Protein AF-A0A2W4M516-F1 (afdb_monomer_lite)

Radius of gyration: 65.79 Å; chains: 1; bounding box: 109×58×190 Å

Foldseek 3Di:
DDPPLVVVLVVVVVVVVVPPDDDQDPVNSVVSSQQPPPPHHPVVVVVVVVVVVCQQPPPCRHPVVVVVVVVVVVVLVPPPCNVVVVVVVVVVVVVCQQPPPCRHPVVVVVVVVVVVCQLVDCVRHPVVVVVVVVVVVCQLPPPCDHPVVVVVVVVVVVVLVPPPCRVVVVVVVVVVVVVVVVVVVPPDD

Structure (mmCIF, N/CA/C/O backbone):
data_AF-A0A2W4M516-F1
#
_entry.id   AF-A0A2W4M516-F1
#
loop_
_atom_site.group_PDB
_atom_site.id
_atom_site.type_symbol
_atom_site.label_atom_id
_atom_site.label_alt_id
_atom_site.label_comp_id
_atom_site.label_asym_id
_atom_site.label_entity_id
_atom_site.label_seq_id
_atom_site.pdbx_PDB_ins_code
_atom_site.Cartn_x
_atom_site.Cartn_y
_atom_site.Cartn_z
_atom_site.occupancy
_atom_site.B_iso_or_equiv
_atom_site.auth_seq_id
_atom_site.auth_comp_id
_atom_site.auth_asym_id
_atom_site.auth_atom_id
_atom_site.pdbx_PDB_model_num
ATOM 1 N N . MET A 1 1 ? 54.565 45.065 -48.535 1.00 37.94 1 MET A N 1
ATOM 2 C CA . MET A 1 1 ? 53.973 43.849 -49.142 1.00 37.94 1 MET A CA 1
ATOM 3 C C . MET A 1 1 ? 55.102 42.891 -49.491 1.00 37.94 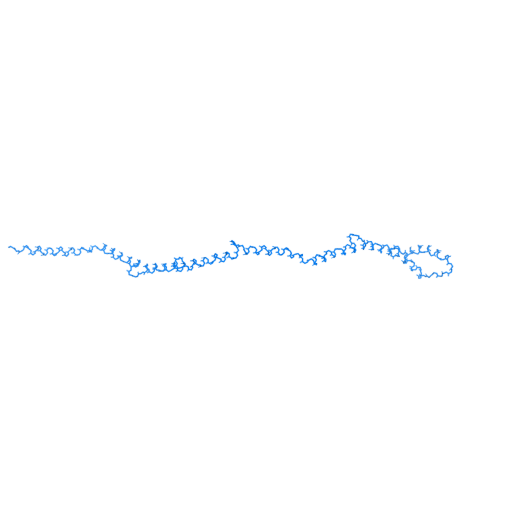1 MET A C 1
ATOM 5 O O . MET A 1 1 ? 56.038 43.282 -50.178 1.00 37.94 1 MET A O 1
ATOM 9 N N . GLN A 1 2 ? 55.103 41.705 -48.880 1.00 39.62 2 GLN A N 1
ATOM 10 C CA . GLN A 1 2 ? 56.247 40.791 -48.837 1.00 39.62 2 GLN A CA 1
ATOM 11 C C . GLN A 1 2 ? 56.558 40.182 -50.215 1.00 39.62 2 GLN A C 1
ATOM 13 O O . GLN A 1 2 ? 55.759 39.434 -50.767 1.00 39.62 2 GLN A O 1
ATOM 18 N N . LYS A 1 3 ? 57.771 40.439 -50.726 1.00 44.56 3 LYS A N 1
ATOM 19 C CA . LYS A 1 3 ? 58.334 39.889 -51.979 1.00 44.56 3 LYS A CA 1
ATOM 20 C C . LYS A 1 3 ? 58.573 38.363 -51.967 1.00 44.56 3 LYS A C 1
ATOM 22 O O . LYS A 1 3 ? 59.073 37.816 -52.942 1.00 44.56 3 LYS A O 1
ATOM 27 N N . TRP A 1 4 ? 58.236 37.664 -50.882 1.00 42.28 4 TRP A N 1
ATOM 28 C CA . TRP A 1 4 ? 58.626 36.265 -50.656 1.00 42.28 4 TRP A CA 1
ATOM 29 C C . TRP A 1 4 ? 57.729 35.220 -51.342 1.00 42.28 4 TRP A C 1
ATOM 31 O O . TRP A 1 4 ? 58.167 34.090 -51.532 1.00 42.28 4 TRP A O 1
ATOM 41 N N . GLY A 1 5 ? 56.512 35.579 -51.766 1.00 47.59 5 GLY A N 1
ATOM 42 C CA . GLY A 1 5 ? 55.612 34.655 -52.479 1.00 47.59 5 GLY A CA 1
ATOM 43 C C . GLY A 1 5 ? 55.884 34.536 -53.983 1.00 47.59 5 GLY A C 1
ATOM 44 O O . GLY A 1 5 ? 55.593 33.510 -54.586 1.00 47.59 5 GLY A O 1
ATOM 45 N N . ILE A 1 6 ? 56.492 35.561 -54.586 1.00 48.88 6 ILE A N 1
ATOM 46 C CA . ILE A 1 6 ? 56.652 35.650 -56.045 1.00 48.88 6 ILE A CA 1
ATOM 47 C C . ILE A 1 6 ? 57.730 34.677 -56.547 1.00 48.88 6 ILE A C 1
ATOM 49 O O . ILE A 1 6 ? 57.571 34.102 -57.614 1.00 48.88 6 ILE A O 1
ATOM 53 N N . SER A 1 7 ? 58.786 34.416 -55.767 1.00 53.97 7 SER A N 1
ATOM 54 C CA . SER A 1 7 ? 59.922 33.584 -56.209 1.00 53.97 7 SER A CA 1
ATOM 55 C C . SER A 1 7 ? 59.558 32.105 -56.423 1.00 53.97 7 SER A C 1
ATOM 57 O O . SER A 1 7 ? 60.024 31.478 -57.369 1.00 53.97 7 SER A O 1
ATOM 59 N N . SER A 1 8 ? 58.674 31.544 -55.584 1.00 54.81 8 SER A N 1
ATOM 60 C CA . SER A 1 8 ? 58.233 30.147 -55.733 1.00 54.81 8 SER A CA 1
ATOM 61 C C . SER A 1 8 ? 57.189 29.977 -56.837 1.00 54.81 8 SER A C 1
ATOM 63 O O . SER A 1 8 ? 57.157 28.919 -57.457 1.00 54.81 8 SER A O 1
ATOM 65 N N . CYS A 1 9 ? 56.358 30.995 -57.092 1.00 52.47 9 CYS A N 1
ATOM 66 C CA . CYS A 1 9 ? 55.446 30.993 -58.237 1.00 52.47 9 CYS A CA 1
ATOM 67 C C . CYS A 1 9 ? 56.211 31.193 -59.548 1.00 52.47 9 CYS A C 1
ATOM 69 O O . CYS A 1 9 ? 55.910 30.514 -60.519 1.00 52.47 9 CYS A O 1
ATOM 71 N N . LYS A 1 10 ? 57.246 32.045 -59.558 1.00 55.91 10 LYS A N 1
ATOM 72 C CA . LYS A 1 10 ? 58.053 32.336 -60.748 1.00 55.91 10 LYS A CA 1
ATOM 73 C C . LYS A 1 10 ? 58.673 31.077 -61.359 1.00 55.91 10 LYS A C 1
ATOM 75 O O . LYS A 1 10 ? 58.570 30.891 -62.554 1.00 55.91 10 LYS A O 1
ATOM 80 N N . LYS A 1 11 ? 59.160 30.141 -60.536 1.00 62.72 11 LYS A N 1
ATOM 81 C CA . LYS A 1 11 ? 59.733 28.873 -61.022 1.00 62.72 11 LYS A CA 1
ATOM 82 C C . LYS A 1 11 ? 58.729 27.961 -61.752 1.00 62.72 11 LYS A C 1
ATOM 84 O O . LYS A 1 11 ? 59.122 27.250 -62.663 1.00 62.72 11 LYS A O 1
ATOM 89 N N . HIS A 1 12 ? 57.455 27.985 -61.354 1.00 58.84 12 HIS A N 1
ATOM 90 C CA . HIS A 1 12 ? 56.381 27.247 -62.036 1.00 58.84 12 HIS A CA 1
ATOM 91 C C . HIS A 1 12 ? 55.789 28.024 -63.222 1.00 58.84 12 HIS A C 1
ATOM 93 O O . HIS A 1 12 ? 55.198 27.426 -64.112 1.00 58.84 12 HIS A O 1
ATOM 99 N N . VAL A 1 13 ? 55.951 29.349 -63.238 1.00 56.72 13 VAL A N 1
ATOM 100 C CA . VAL A 1 13 ? 55.582 30.231 -64.357 1.00 56.72 13 VAL A CA 1
ATOM 101 C C . VAL A 1 13 ? 56.613 30.134 -65.481 1.00 56.72 13 VAL A C 1
ATOM 103 O O . VAL A 1 13 ? 56.217 30.007 -66.630 1.00 56.72 13 VAL A O 1
ATOM 106 N N . ASP A 1 14 ? 57.908 30.069 -65.157 1.00 60.06 14 ASP A N 1
ATOM 107 C CA . ASP A 1 14 ? 58.998 29.874 -66.124 1.00 60.06 14 ASP A CA 1
ATOM 108 C C . ASP A 1 14 ? 58.864 28.519 -66.870 1.00 60.06 14 ASP A C 1
ATOM 110 O O . ASP A 1 14 ? 59.259 28.398 -68.027 1.00 60.06 14 ASP A O 1
ATOM 114 N N . GLU A 1 15 ? 58.262 27.498 -66.239 1.00 57.88 15 GLU A N 1
ATOM 115 C CA . GLU A 1 15 ? 57.903 26.223 -66.892 1.00 57.88 15 GLU A CA 1
ATOM 116 C C . GLU A 1 15 ? 56.705 26.366 -67.857 1.00 57.88 15 GLU A C 1
ATOM 118 O O . GLU A 1 15 ? 56.640 25.650 -68.855 1.00 57.88 15 GLU A O 1
ATOM 123 N N . LEU A 1 16 ? 55.783 27.305 -67.609 1.00 54.72 16 LEU A N 1
ATOM 124 C CA . LEU A 1 16 ? 54.575 27.541 -68.417 1.00 54.72 16 LEU A CA 1
ATOM 125 C C . LEU A 1 16 ? 54.797 28.536 -69.569 1.00 54.72 16 LEU A C 1
ATOM 127 O O . LEU A 1 16 ? 54.212 28.352 -70.630 1.00 54.72 16 LEU A O 1
ATOM 131 N N . GLU A 1 17 ? 55.671 29.535 -69.406 1.00 54.06 17 GLU A N 1
ATOM 132 C CA . GLU A 1 17 ? 56.068 30.478 -70.473 1.00 54.06 17 GLU A CA 1
ATOM 133 C C . GLU A 1 17 ? 56.854 29.795 -71.611 1.00 54.06 17 GLU A C 1
ATOM 135 O O . GLU A 1 17 ? 57.006 30.364 -72.689 1.00 54.06 17 GLU A O 1
ATOM 140 N N . SER A 1 18 ? 57.326 28.559 -71.399 1.00 53.97 18 SER A N 1
ATOM 141 C CA . SER A 1 18 ? 57.969 27.732 -72.431 1.00 53.97 18 SER A CA 1
ATOM 142 C C . SER A 1 18 ? 56.987 27.046 -73.398 1.00 53.97 18 SER A C 1
ATOM 144 O O . SER A 1 18 ? 57.418 26.389 -74.345 1.00 53.97 18 SER A O 1
ATOM 146 N N . VAL A 1 19 ? 55.677 27.200 -73.170 1.00 54.88 19 VAL A N 1
ATOM 147 C CA . VAL A 1 19 ? 54.596 26.637 -73.987 1.00 54.88 19 VAL A CA 1
ATOM 148 C C . VAL A 1 19 ? 53.937 27.780 -74.772 1.00 54.88 19 VAL A C 1
ATOM 150 O O . VAL A 1 19 ? 53.138 28.518 -74.209 1.00 54.88 19 VAL A O 1
ATOM 153 N N . ASP A 1 20 ? 54.338 27.945 -76.037 1.00 53.19 20 ASP A N 1
ATOM 154 C CA . ASP A 1 20 ? 53.797 28.827 -77.095 1.00 53.19 20 ASP A CA 1
ATOM 155 C C . ASP A 1 20 ? 52.843 29.982 -76.675 1.00 53.19 20 ASP A C 1
ATOM 157 O O . ASP A 1 20 ? 51.668 29.772 -76.376 1.00 53.19 20 ASP A O 1
ATOM 161 N N . ASP A 1 21 ? 53.341 31.226 -76.759 1.00 53.88 21 ASP A N 1
ATOM 162 C CA . ASP A 1 21 ? 52.606 32.506 -76.903 1.00 53.88 21 ASP A CA 1
ATOM 163 C C . ASP A 1 21 ? 51.406 32.805 -75.966 1.00 53.88 21 ASP A C 1
ATOM 165 O O . ASP A 1 21 ? 50.554 33.648 -76.272 1.00 53.88 21 ASP A O 1
ATOM 169 N N . ALA A 1 22 ? 51.333 32.205 -74.777 1.00 58.53 22 ALA A N 1
ATOM 170 C CA . ALA A 1 22 ? 50.314 32.555 -73.786 1.00 58.53 22 ALA A CA 1
ATOM 171 C C . ALA A 1 22 ? 50.716 33.796 -72.956 1.00 58.53 22 ALA A C 1
ATOM 173 O O . ALA A 1 22 ? 51.622 33.746 -72.125 1.00 58.53 22 ALA A O 1
ATOM 174 N N . GLN A 1 23 ? 50.010 34.923 -73.124 1.00 65.69 23 GLN A N 1
ATOM 175 C CA . GLN A 1 23 ? 50.154 36.087 -72.235 1.00 65.69 23 GLN A CA 1
ATOM 176 C C . GLN A 1 23 ? 49.565 35.775 -70.850 1.00 65.69 23 GLN A C 1
ATOM 178 O O . GLN A 1 23 ? 48.352 35.826 -70.659 1.00 65.69 23 GLN A O 1
ATOM 183 N N . ILE A 1 24 ? 50.424 35.475 -69.874 1.00 67.31 24 ILE A N 1
ATOM 184 C CA . ILE A 1 24 ? 50.022 35.270 -68.476 1.00 67.31 24 ILE A CA 1
ATOM 185 C C . ILE A 1 24 ? 49.700 36.628 -67.844 1.00 67.31 24 ILE A C 1
ATOM 187 O O . ILE A 1 24 ? 50.547 37.522 -67.778 1.00 67.31 24 ILE A O 1
ATOM 191 N N . THR A 1 25 ? 48.474 36.793 -67.347 1.00 80.75 25 THR A N 1
ATOM 192 C CA . THR A 1 25 ? 48.057 38.039 -66.699 1.00 80.75 25 THR A CA 1
ATOM 193 C C . THR A 1 25 ? 48.448 38.068 -65.220 1.00 80.75 25 THR A C 1
ATOM 195 O O . THR A 1 25 ? 48.668 37.050 -64.561 1.00 80.75 25 THR A O 1
ATOM 198 N N . THR A 1 26 ? 48.490 39.268 -64.638 1.00 76.69 26 THR A N 1
ATOM 199 C CA . THR A 1 26 ? 48.675 39.439 -63.188 1.00 76.69 26 THR A CA 1
ATOM 200 C C . THR A 1 26 ? 47.575 38.750 -62.378 1.00 76.69 26 THR A C 1
ATOM 202 O O . THR A 1 26 ? 47.841 38.274 -61.274 1.00 76.69 26 THR A O 1
ATOM 205 N N . PHE A 1 27 ? 46.364 38.651 -62.932 1.00 82.31 27 PHE A N 1
ATOM 206 C CA . PHE A 1 27 ? 45.260 37.904 -62.344 1.00 82.31 27 PHE A CA 1
ATOM 207 C C . PHE A 1 27 ? 45.579 36.402 -62.266 1.00 82.31 27 PHE A C 1
ATOM 209 O O . PHE A 1 27 ? 45.472 35.818 -61.185 1.00 82.31 27 PHE A O 1
ATOM 216 N N . ASP A 1 28 ? 46.093 35.803 -63.343 1.00 82.44 28 ASP A N 1
ATOM 217 C CA . ASP A 1 28 ? 46.475 34.382 -63.377 1.00 82.44 28 ASP A CA 1
ATOM 218 C C . ASP A 1 28 ? 47.544 34.053 -62.323 1.00 82.44 28 ASP A C 1
ATOM 220 O O . ASP A 1 28 ? 47.440 33.066 -61.589 1.00 82.44 28 ASP A O 1
ATOM 224 N N . LEU A 1 29 ? 48.526 34.946 -62.151 1.00 80.31 29 LEU A N 1
ATOM 225 C CA . LEU A 1 29 ? 49.554 34.818 -61.113 1.00 80.31 29 LEU A CA 1
ATOM 226 C C . LEU A 1 29 ? 48.975 34.879 -59.694 1.00 80.31 29 LEU A C 1
ATOM 228 O O . LEU A 1 29 ? 49.435 34.153 -58.808 1.00 80.31 29 LEU A O 1
ATOM 232 N N . THR A 1 30 ? 47.970 35.729 -59.454 1.00 83.62 30 THR A N 1
ATOM 233 C CA . THR A 1 30 ? 47.313 35.802 -58.139 1.00 83.62 30 THR A CA 1
ATOM 234 C C . THR A 1 30 ? 46.496 34.552 -57.829 1.00 83.62 30 THR A C 1
ATOM 236 O O . THR A 1 30 ? 46.567 34.051 -56.705 1.00 83.62 30 THR A O 1
ATOM 239 N N . VAL A 1 31 ? 45.791 33.995 -58.817 1.00 86.38 31 VAL A N 1
ATOM 240 C CA . VAL A 1 31 ? 45.042 32.740 -58.667 1.00 86.38 31 VAL A CA 1
ATOM 241 C C . VAL A 1 31 ? 45.995 31.582 -58.367 1.00 86.38 31 VAL A C 1
ATOM 243 O O . VAL A 1 31 ? 45.778 30.845 -57.403 1.00 86.38 31 VAL A O 1
ATOM 246 N N . LEU A 1 32 ? 47.106 31.468 -59.104 1.00 86.25 32 LEU A N 1
ATOM 247 C CA . LEU A 1 32 ? 48.143 30.463 -58.841 1.00 86.25 32 LEU A CA 1
ATOM 248 C C . LEU A 1 32 ? 48.742 30.601 -57.435 1.00 86.25 32 LEU A C 1
ATOM 250 O O . LEU A 1 32 ? 48.906 29.604 -56.732 1.00 86.25 32 LEU A O 1
ATOM 254 N N . ALA A 1 33 ? 49.020 31.828 -56.986 1.00 84.94 33 ALA A N 1
ATOM 255 C CA . ALA A 1 33 ? 49.561 32.079 -55.651 1.00 84.94 33 ALA A CA 1
ATOM 256 C C . ALA A 1 33 ? 48.594 31.678 -54.522 1.00 84.94 33 ALA A C 1
ATOM 258 O O . ALA A 1 33 ? 49.045 31.222 -53.468 1.00 84.94 33 ALA A O 1
ATOM 259 N N . LEU A 1 34 ? 47.280 31.825 -54.728 1.00 88.81 34 LEU A N 1
ATOM 260 C CA . LEU A 1 34 ? 46.259 31.360 -53.784 1.00 88.81 34 LEU A CA 1
ATOM 261 C C . LEU A 1 34 ? 46.149 29.830 -53.792 1.00 88.81 34 LEU A C 1
ATOM 263 O O . LEU A 1 34 ? 46.187 29.213 -52.728 1.00 88.81 34 LEU A O 1
ATOM 267 N N . LEU A 1 35 ? 46.090 29.207 -54.975 1.00 90.44 35 LEU A N 1
ATOM 268 C CA . LEU A 1 35 ? 45.963 27.751 -55.123 1.00 90.44 35 LEU A CA 1
ATOM 269 C C . LEU A 1 35 ? 47.182 26.984 -54.596 1.00 90.44 35 LEU A C 1
ATOM 271 O O . LEU A 1 35 ? 47.027 25.895 -54.040 1.00 90.44 35 LEU A O 1
ATOM 275 N N . LEU A 1 36 ? 48.383 27.548 -54.735 1.00 88.50 36 LEU A N 1
ATOM 276 C CA . LEU A 1 36 ? 49.641 26.945 -54.282 1.00 88.50 36 LEU A CA 1
ATOM 277 C C . LEU A 1 36 ? 50.065 27.407 -52.883 1.00 88.50 36 LEU A C 1
ATOM 279 O O . LEU A 1 36 ? 51.137 27.024 -52.401 1.00 88.50 36 LEU A O 1
ATOM 283 N N . ASN A 1 37 ? 49.253 28.227 -52.209 1.00 89.06 37 ASN A N 1
ATOM 284 C CA . ASN A 1 37 ? 49.601 28.722 -50.889 1.00 89.06 37 ASN A CA 1
ATOM 285 C C . ASN A 1 37 ? 49.776 27.558 -49.901 1.00 89.06 37 ASN A C 1
ATOM 287 O O . ASN A 1 37 ? 48.896 26.719 -49.735 1.00 89.06 37 ASN A O 1
ATOM 291 N N . LYS A 1 38 ? 5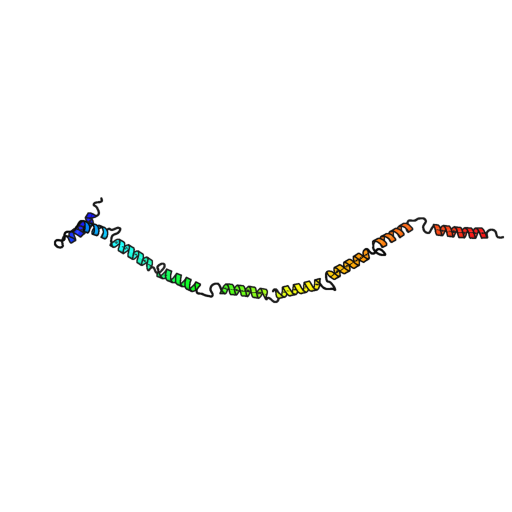0.903 27.516 -49.189 1.00 88.81 38 LYS A N 1
ATOM 292 C CA . LYS A 1 38 ? 51.213 26.410 -48.269 1.00 88.81 38 LYS A CA 1
ATOM 293 C C . LYS A 1 38 ? 50.313 26.345 -47.030 1.00 88.81 38 LYS A C 1
ATOM 295 O O . LYS A 1 38 ? 50.349 25.332 -46.348 1.00 88.81 38 LYS A O 1
ATOM 300 N N . LYS A 1 39 ? 49.572 27.411 -46.708 1.00 89.62 39 LYS A N 1
ATOM 301 C CA . LYS A 1 39 ? 48.694 27.465 -45.528 1.00 89.62 39 LYS A CA 1
ATOM 302 C C . LYS A 1 39 ? 47.225 27.183 -45.835 1.00 89.62 39 LYS A C 1
ATOM 304 O O . LYS A 1 39 ? 46.521 26.736 -44.948 1.00 89.62 39 LYS A O 1
ATOM 309 N N . PHE A 1 40 ? 46.762 27.504 -47.041 1.00 87.81 40 PHE A N 1
ATOM 310 C CA . PHE A 1 40 ? 45.335 27.448 -47.400 1.00 87.81 40 PHE A CA 1
ATOM 311 C C . PHE A 1 40 ? 45.087 27.115 -48.879 1.00 87.81 40 PHE A C 1
ATOM 313 O O . PHE A 1 40 ? 43.969 27.227 -49.369 1.00 87.81 40 PHE A O 1
ATOM 320 N N . GLY A 1 41 ? 46.128 26.746 -49.624 1.00 91.19 41 GLY A N 1
ATOM 321 C CA . GLY A 1 41 ? 46.003 26.324 -51.013 1.00 91.19 41 GLY A CA 1
ATOM 322 C C . GLY A 1 41 ? 45.372 24.939 -51.133 1.00 91.19 41 GLY A C 1
ATOM 323 O O . GLY A 1 41 ? 45.134 24.240 -50.145 1.00 91.19 41 GLY A O 1
ATOM 324 N N . LEU A 1 42 ? 45.158 24.499 -52.371 1.00 92.94 42 LEU A N 1
ATOM 325 C CA . LEU A 1 42 ? 44.397 23.289 -52.693 1.00 92.94 42 LEU A CA 1
ATOM 326 C C . LEU A 1 42 ? 44.935 22.032 -51.989 1.00 92.94 42 LEU A C 1
ATOM 328 O O . LEU A 1 42 ? 44.168 21.155 -51.594 1.00 92.94 42 LEU A O 1
ATOM 332 N N . LYS A 1 43 ? 46.258 21.948 -51.805 1.00 92.44 43 LYS A N 1
ATOM 333 C CA . LYS A 1 43 ? 46.900 20.831 -51.103 1.00 92.44 43 LYS A CA 1
ATOM 334 C C . LYS A 1 43 ? 46.507 20.764 -49.624 1.00 92.44 43 LYS A C 1
ATOM 336 O O . LYS A 1 43 ? 46.265 19.661 -49.141 1.00 92.44 43 LYS A O 1
ATOM 341 N N . GLU A 1 44 ? 46.460 21.901 -48.927 1.00 94.19 44 GLU A N 1
ATOM 342 C CA . GLU A 1 44 ? 46.110 21.922 -47.500 1.00 94.19 44 GLU A CA 1
ATOM 343 C C . GLU A 1 44 ? 44.611 21.679 -47.318 1.00 94.19 44 GLU A C 1
ATOM 345 O O . GLU A 1 44 ? 44.238 20.814 -46.534 1.00 94.19 44 GLU A O 1
ATOM 350 N N . ILE A 1 45 ? 43.766 22.292 -48.158 1.00 93.62 45 ILE A N 1
ATOM 351 C CA . ILE A 1 45 ? 42.317 22.019 -48.181 1.00 93.62 45 ILE A CA 1
ATOM 352 C C . ILE A 1 45 ? 42.054 20.518 -48.368 1.00 93.62 45 ILE A C 1
ATOM 354 O O . ILE A 1 45 ? 41.287 19.913 -47.625 1.00 93.62 45 ILE A O 1
ATOM 358 N N . LYS A 1 46 ? 42.739 19.868 -49.319 1.00 96.12 46 LYS A N 1
ATOM 359 C CA . LYS A 1 46 ? 42.588 18.422 -49.554 1.00 96.12 46 LYS A CA 1
ATOM 360 C C . LYS A 1 46 ? 43.028 17.575 -48.356 1.00 96.12 46 LYS A C 1
ATOM 362 O O . LYS A 1 46 ? 42.523 16.469 -48.173 1.00 96.12 46 LYS A O 1
ATOM 367 N N . LYS A 1 47 ? 43.993 18.049 -47.569 1.00 95.81 47 LYS A N 1
ATOM 368 C CA . LYS A 1 47 ? 44.445 17.368 -46.355 1.00 95.81 47 LYS A CA 1
ATOM 369 C C . LYS A 1 47 ? 43.416 17.510 -45.233 1.00 95.81 47 LYS A C 1
ATOM 371 O O . LYS A 1 47 ? 43.057 16.495 -44.649 1.00 95.81 47 LYS A O 1
ATOM 376 N N . GLU A 1 48 ? 42.900 18.715 -44.996 1.00 95.19 48 GLU A N 1
ATOM 377 C CA . GLU A 1 48 ? 41.841 18.955 -44.006 1.00 95.19 48 GLU A CA 1
ATOM 378 C C . GLU A 1 48 ? 40.582 18.138 -44.315 1.00 95.19 48 GLU A C 1
ATOM 380 O O . GLU A 1 48 ? 40.045 17.481 -43.426 1.00 95.19 48 GLU A O 1
ATOM 385 N N . VAL A 1 49 ? 40.167 18.088 -45.588 1.00 95.69 49 VAL A N 1
ATOM 386 C CA . VAL A 1 49 ? 39.032 17.260 -46.032 1.00 95.69 49 VAL A CA 1
ATOM 387 C C . VAL A 1 49 ? 39.241 15.790 -45.664 1.00 95.69 49 VAL A C 1
ATOM 389 O O . VAL A 1 49 ? 38.364 15.191 -45.051 1.00 95.69 49 VAL A O 1
ATOM 392 N N . ARG A 1 50 ? 40.424 15.222 -45.930 1.00 96.25 50 ARG A N 1
ATOM 393 C CA . ARG A 1 50 ? 40.730 13.827 -45.561 1.00 96.25 50 ARG A CA 1
ATOM 394 C C . ARG A 1 50 ? 40.737 13.592 -44.055 1.00 96.25 50 ARG A C 1
ATOM 396 O O . ARG A 1 50 ? 40.380 12.511 -43.598 1.00 96.25 50 ARG A O 1
ATOM 403 N N . GLU A 1 51 ? 41.191 14.566 -43.270 1.00 95.31 51 GLU A N 1
ATOM 404 C CA . GLU A 1 51 ? 41.164 14.453 -41.810 1.00 95.31 51 GLU A CA 1
ATOM 405 C C . GLU A 1 51 ? 39.733 14.475 -41.266 1.00 95.31 51 GLU A C 1
ATOM 407 O O . GLU A 1 51 ? 39.436 13.740 -40.322 1.00 95.31 51 GLU A O 1
ATOM 412 N N . ILE A 1 52 ? 38.849 15.278 -41.867 1.00 93.00 52 ILE A N 1
ATOM 413 C CA . ILE A 1 52 ? 37.417 15.295 -41.551 1.00 93.00 52 ILE A CA 1
ATOM 414 C C . ILE A 1 52 ? 36.780 13.957 -41.929 1.00 93.00 52 ILE A C 1
ATOM 416 O O . ILE A 1 52 ? 36.150 13.344 -41.073 1.00 93.00 52 ILE A O 1
ATOM 420 N N . GLU A 1 53 ? 36.997 13.472 -43.156 1.00 94.38 53 GLU A N 1
ATOM 421 C CA . GLU A 1 53 ? 36.514 12.161 -43.618 1.00 94.38 53 GLU A CA 1
ATOM 422 C C . GLU A 1 53 ? 36.949 11.051 -42.654 1.00 94.38 53 GLU A C 1
ATOM 424 O O . GLU A 1 53 ? 36.115 10.306 -42.153 1.00 94.38 53 GLU A O 1
ATOM 429 N N . ARG A 1 54 ? 38.231 11.024 -42.262 1.00 92.88 54 ARG A N 1
ATOM 430 C CA . ARG A 1 54 ? 38.747 10.034 -41.306 1.00 92.88 54 ARG A CA 1
ATOM 431 C C . ARG A 1 54 ? 38.055 10.094 -39.942 1.00 92.88 54 ARG A C 1
ATOM 433 O O . ARG A 1 54 ? 37.875 9.055 -39.322 1.00 92.88 54 ARG A O 1
ATOM 440 N N . LYS A 1 55 ? 37.717 11.286 -39.438 1.00 92.19 55 LYS A N 1
ATOM 441 C CA . LYS A 1 55 ? 36.987 11.426 -38.163 1.00 92.19 55 LYS A CA 1
ATOM 442 C C . LYS A 1 55 ? 35.532 10.978 -38.293 1.00 92.19 55 LYS A C 1
ATOM 444 O O . LYS A 1 55 ? 34.994 10.420 -37.346 1.00 92.19 55 LYS A O 1
ATOM 449 N N . LEU A 1 56 ? 34.901 11.237 -39.438 1.00 89.50 56 LEU A N 1
ATOM 450 C CA . LEU A 1 56 ? 33.528 10.808 -39.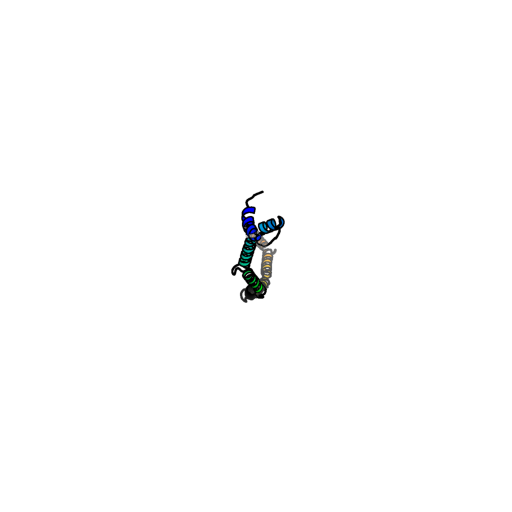709 1.00 89.50 56 LEU A CA 1
ATOM 451 C C . LEU A 1 56 ? 33.427 9.288 -39.887 1.00 89.50 56 LEU A C 1
ATOM 453 O O . LEU A 1 56 ? 32.437 8.702 -39.446 1.00 89.50 56 LEU A O 1
ATOM 457 N N . ASP A 1 57 ? 34.460 8.673 -40.461 1.00 91.38 57 ASP A N 1
ATOM 458 C CA . ASP A 1 57 ? 34.568 7.230 -40.698 1.00 91.38 57 ASP A CA 1
ATOM 459 C C . ASP A 1 57 ? 35.219 6.462 -39.537 1.00 91.38 57 ASP A C 1
ATOM 461 O O . ASP A 1 57 ? 35.408 5.249 -39.631 1.00 91.38 57 ASP A O 1
ATOM 465 N N . ASP A 1 58 ? 35.578 7.139 -38.442 1.00 91.94 58 ASP A N 1
ATOM 466 C CA . ASP A 1 58 ? 36.201 6.493 -37.290 1.00 91.94 58 ASP A CA 1
ATOM 467 C C . ASP A 1 58 ? 35.262 5.430 -36.690 1.00 91.94 58 ASP A C 1
ATOM 469 O O . ASP A 1 58 ? 34.097 5.696 -36.387 1.00 91.94 58 ASP A O 1
ATOM 473 N N . ASP A 1 59 ? 35.758 4.206 -36.517 1.00 88.38 59 ASP A N 1
ATOM 474 C CA . ASP A 1 59 ? 34.940 3.084 -36.047 1.00 88.38 59 ASP A CA 1
ATOM 475 C C . ASP A 1 59 ? 34.551 3.184 -34.559 1.00 88.38 59 ASP A C 1
ATOM 477 O O . ASP A 1 59 ? 33.667 2.443 -34.130 1.00 88.38 59 ASP A O 1
ATOM 481 N N . TYR A 1 60 ? 35.178 4.074 -33.780 1.00 82.75 60 TYR A N 1
ATOM 482 C CA . TYR A 1 60 ? 34.920 4.244 -32.346 1.00 82.75 60 TYR A CA 1
ATOM 483 C C . TYR A 1 60 ? 34.089 5.485 -32.016 1.00 82.75 60 TYR A C 1
ATOM 485 O O . TYR A 1 60 ? 33.381 5.483 -31.015 1.00 82.75 60 TYR A O 1
ATOM 493 N N . PHE A 1 61 ? 34.192 6.557 -32.804 1.00 79.81 61 PHE A N 1
ATOM 494 C CA . PHE A 1 61 ? 33.462 7.809 -32.538 1.00 79.81 61 PHE A CA 1
ATOM 495 C C . PHE A 1 61 ? 32.918 8.506 -33.794 1.00 79.81 61 PHE A C 1
ATOM 497 O O . PHE A 1 61 ? 32.408 9.626 -33.714 1.00 79.81 61 PHE A O 1
ATOM 504 N N . GLY A 1 62 ? 33.018 7.868 -34.959 1.00 87.50 62 GLY A N 1
ATOM 505 C CA . GLY A 1 62 ? 32.454 8.362 -36.208 1.00 87.50 62 GLY A CA 1
ATOM 506 C C . GLY A 1 62 ? 30.938 8.175 -36.295 1.00 87.50 62 GLY A C 1
ATOM 507 O O . GLY A 1 62 ? 30.269 7.665 -35.392 1.00 87.50 62 GLY A O 1
ATOM 508 N N . LEU A 1 63 ? 30.369 8.564 -37.437 1.00 90.12 63 LEU A N 1
ATOM 509 C CA . LEU A 1 63 ? 28.918 8.575 -37.659 1.00 90.12 63 LEU A CA 1
ATOM 510 C C . LEU A 1 63 ? 28.274 7.197 -37.485 1.00 90.12 63 LEU A C 1
ATOM 512 O O . LEU A 1 63 ? 27.130 7.091 -37.043 1.00 90.12 63 LEU A O 1
ATOM 516 N N . LYS A 1 64 ? 29.002 6.137 -37.838 1.00 89.12 64 LYS A N 1
ATOM 517 C CA . LYS A 1 64 ? 28.543 4.753 -37.715 1.00 89.12 64 LYS A CA 1
ATOM 518 C C . LYS A 1 64 ? 28.300 4.361 -36.259 1.00 89.12 64 LYS A C 1
ATOM 520 O O . LYS A 1 64 ? 27.298 3.700 -35.997 1.00 89.12 64 LYS A O 1
ATOM 525 N N . GLU A 1 65 ? 29.172 4.767 -35.338 1.00 90.94 65 GLU A N 1
ATOM 526 C CA . GLU A 1 65 ? 29.034 4.421 -33.921 1.00 90.94 65 GLU A CA 1
ATOM 527 C C . GLU A 1 65 ? 27.906 5.217 -33.264 1.00 90.94 65 GLU A C 1
ATOM 529 O O . GLU A 1 65 ? 27.019 4.620 -32.658 1.00 90.94 65 GLU A O 1
ATOM 534 N N . ILE A 1 66 ? 27.825 6.526 -33.537 1.00 85.19 66 ILE A N 1
ATOM 535 C CA . ILE A 1 66 ? 26.698 7.372 -33.102 1.00 85.19 66 ILE A CA 1
ATOM 536 C C . ILE A 1 66 ? 25.358 6.758 -33.539 1.00 85.19 66 ILE A C 1
ATOM 538 O O . ILE A 1 66 ? 24.398 6.700 -32.772 1.00 85.19 66 ILE A O 1
ATOM 542 N N . LYS A 1 67 ? 25.284 6.242 -34.772 1.00 91.06 67 LYS A N 1
ATOM 543 C CA . LYS A 1 67 ? 24.067 5.616 -35.301 1.00 91.06 67 LYS A CA 1
ATOM 544 C C . LYS A 1 67 ? 23.714 4.301 -34.595 1.00 91.06 67 LYS A C 1
ATOM 546 O O . LYS A 1 67 ? 22.530 3.997 -34.458 1.00 91.06 67 LYS A O 1
ATOM 551 N N . LYS A 1 68 ? 24.705 3.522 -34.141 1.00 90.94 68 LYS A N 1
ATOM 552 C CA . LYS A 1 68 ? 24.464 2.323 -33.319 1.00 90.94 68 LYS A CA 1
ATOM 553 C C . LYS A 1 68 ? 23.948 2.691 -31.932 1.00 90.94 68 LYS A C 1
ATOM 555 O O . LYS A 1 68 ? 23.009 2.054 -31.467 1.00 90.94 68 LYS A O 1
ATOM 560 N N . GLU A 1 69 ? 24.533 3.705 -31.295 1.00 90.69 69 GLU A N 1
ATOM 561 C CA . GLU A 1 69 ? 24.095 4.162 -29.973 1.00 90.69 69 GLU A CA 1
ATOM 562 C C . GLU A 1 69 ? 22.654 4.676 -30.001 1.00 90.69 69 GLU A C 1
ATOM 564 O O . GLU A 1 69 ? 21.851 4.276 -29.159 1.00 90.69 69 GLU A O 1
ATOM 569 N N . ILE A 1 70 ? 22.299 5.483 -31.010 1.00 89.19 70 ILE A N 1
ATOM 570 C CA . ILE A 1 70 ? 20.919 5.946 -31.218 1.00 89.19 70 ILE A CA 1
ATOM 571 C C . ILE A 1 70 ? 19.970 4.753 -31.334 1.00 89.19 70 ILE A C 1
ATOM 573 O O . ILE A 1 70 ? 18.984 4.698 -30.607 1.00 89.19 70 ILE A O 1
ATOM 577 N N . LYS A 1 71 ? 20.305 3.760 -32.165 1.00 92.44 71 LYS A N 1
ATOM 578 C CA . LYS A 1 71 ? 19.470 2.565 -32.322 1.00 92.44 71 LYS A CA 1
ATOM 579 C C . LYS A 1 71 ? 19.308 1.790 -31.009 1.00 92.44 71 LYS A C 1
ATOM 581 O O . LYS A 1 71 ? 18.217 1.343 -30.693 1.00 92.44 71 LYS A O 1
ATOM 586 N N . ALA A 1 72 ? 20.371 1.660 -30.216 1.00 88.56 72 ALA A N 1
ATOM 587 C CA . ALA A 1 72 ? 20.299 0.990 -28.918 1.00 88.56 72 ALA A CA 1
ATOM 588 C C . ALA A 1 72 ? 19.426 1.752 -27.901 1.00 88.56 72 ALA A C 1
ATOM 590 O O . ALA A 1 72 ? 18.819 1.134 -27.026 1.00 88.56 72 ALA A O 1
ATOM 591 N N . ILE A 1 73 ? 19.378 3.084 -27.989 1.00 80.31 73 ILE A N 1
ATOM 592 C CA . ILE A 1 73 ? 18.469 3.915 -27.191 1.00 80.31 73 ILE A CA 1
ATOM 593 C C . ILE A 1 73 ? 17.026 3.742 -27.679 1.00 80.31 73 ILE A C 1
ATOM 595 O O . ILE A 1 73 ? 16.148 3.528 -26.849 1.00 80.31 73 ILE A O 1
ATOM 599 N N . GLU A 1 74 ? 16.787 3.790 -28.992 1.00 85.75 74 GLU A N 1
ATOM 600 C CA . GLU A 1 74 ? 15.470 3.547 -29.598 1.00 85.75 74 GLU A CA 1
ATOM 601 C C . GLU A 1 74 ? 14.926 2.168 -29.200 1.00 85.75 74 GLU A C 1
ATOM 603 O O . GLU A 1 74 ? 13.832 2.088 -28.651 1.00 85.75 74 GLU A O 1
ATOM 608 N N . ASP A 1 75 ? 15.729 1.107 -29.334 1.00 85.62 75 ASP A N 1
ATOM 609 C CA . ASP A 1 75 ? 15.350 -0.260 -28.953 1.00 85.62 75 ASP A CA 1
ATOM 610 C C . ASP A 1 75 ? 14.966 -0.359 -27.461 1.00 85.62 75 ASP A C 1
ATOM 612 O O . ASP A 1 75 ? 14.044 -1.088 -27.096 1.00 85.62 75 ASP A O 1
ATOM 616 N N . LYS A 1 76 ? 15.648 0.387 -26.576 1.00 83.19 76 LYS A N 1
ATOM 617 C CA . LYS A 1 76 ? 15.309 0.445 -25.141 1.00 83.19 76 LYS A CA 1
ATOM 618 C C . LYS A 1 76 ? 14.026 1.223 -24.861 1.00 83.19 76 LYS A C 1
ATOM 620 O O . LYS A 1 76 ? 13.326 0.887 -23.912 1.00 83.19 76 LYS A O 1
ATOM 625 N N . LEU A 1 77 ? 13.751 2.276 -25.627 1.00 76.88 77 LEU A N 1
ATOM 626 C CA . LEU A 1 77 ? 12.531 3.075 -25.486 1.00 76.88 77 LEU A CA 1
ATOM 627 C C . LEU A 1 77 ? 11.306 2.346 -26.052 1.00 76.88 77 LEU A C 1
ATOM 629 O O . LEU A 1 77 ? 10.212 2.494 -25.510 1.00 76.88 77 LEU A O 1
ATOM 633 N N . ASP A 1 78 ? 11.496 1.534 -27.090 1.00 79.62 78 ASP A N 1
ATOM 634 C CA . ASP A 1 78 ? 10.454 0.691 -27.679 1.00 79.62 78 ASP A CA 1
ATOM 635 C C . ASP A 1 78 ? 10.191 -0.598 -26.875 1.00 79.62 78 ASP A C 1
ATOM 637 O O . ASP A 1 78 ? 9.158 -1.256 -27.067 1.00 79.62 78 ASP A O 1
ATOM 641 N N . ASP A 1 79 ? 11.081 -0.961 -25.942 1.00 81.50 79 ASP A N 1
ATOM 642 C CA . ASP A 1 79 ? 10.855 -2.059 -25.004 1.00 81.50 79 ASP A CA 1
ATOM 643 C C . ASP A 1 79 ? 9.712 -1.711 -24.036 1.00 81.50 79 ASP A C 1
ATOM 645 O O . ASP A 1 79 ? 9.877 -1.037 -23.017 1.00 81.50 79 ASP A O 1
ATOM 649 N N . LYS A 1 80 ? 8.528 -2.248 -24.342 1.00 73.81 80 LYS A N 1
ATOM 650 C CA . LYS A 1 80 ? 7.293 -2.104 -23.550 1.00 73.81 80 LYS A CA 1
ATOM 651 C C . LYS A 1 80 ? 7.417 -2.588 -22.104 1.00 73.81 80 LYS A C 1
ATOM 653 O O . LYS A 1 80 ? 6.544 -2.288 -21.288 1.00 73.81 80 LYS A O 1
ATOM 658 N N . ASP A 1 81 ? 8.446 -3.372 -21.799 1.00 76.56 81 ASP A N 1
ATOM 659 C CA . ASP A 1 81 ? 8.692 -3.911 -20.473 1.00 76.56 81 ASP A CA 1
ATOM 660 C C . ASP A 1 81 ? 9.733 -3.119 -19.671 1.00 76.56 81 ASP A C 1
ATOM 662 O O . ASP A 1 81 ? 9.854 -3.368 -18.464 1.00 76.56 81 ASP A O 1
ATOM 666 N N . PHE A 1 82 ? 10.465 -2.184 -20.290 1.00 75.75 82 PHE A N 1
ATOM 667 C CA . PHE A 1 82 ? 11.484 -1.391 -19.603 1.00 75.75 82 PHE A CA 1
ATOM 668 C C . PHE A 1 82 ? 10.855 -0.590 -18.450 1.00 75.75 82 PHE A C 1
ATOM 670 O O . PHE A 1 82 ? 9.909 0.174 -18.635 1.00 75.75 82 PHE A O 1
ATOM 677 N N . GLY A 1 83 ? 11.324 -0.824 -17.219 1.00 69.44 83 GLY A N 1
ATOM 678 C CA . GLY A 1 83 ? 10.791 -0.231 -15.982 1.00 69.44 83 GLY A CA 1
ATOM 679 C C . GLY A 1 83 ? 9.428 -0.775 -15.520 1.00 69.44 83 GLY A C 1
ATOM 680 O O . GLY A 1 83 ? 9.135 -0.781 -14.323 1.00 69.44 83 GLY A O 1
ATOM 681 N N . LEU A 1 84 ? 8.592 -1.290 -16.427 1.00 78.75 84 LEU A N 1
ATOM 682 C CA . LEU A 1 84 ? 7.273 -1.839 -16.096 1.00 78.75 84 LEU A CA 1
ATOM 683 C C . LEU A 1 84 ? 7.367 -3.183 -15.353 1.00 78.75 84 LEU A C 1
ATOM 685 O O . LEU A 1 84 ? 6.506 -3.490 -14.522 1.00 78.75 84 LEU A O 1
ATOM 689 N N . LYS A 1 85 ? 8.393 -3.999 -15.635 1.00 78.06 85 LYS A N 1
ATOM 690 C CA . LYS A 1 85 ? 8.624 -5.289 -14.956 1.00 78.06 85 LYS A CA 1
ATOM 691 C C . LYS A 1 85 ? 8.900 -5.111 -13.464 1.00 78.06 85 LYS A C 1
ATOM 693 O O . LYS A 1 85 ? 8.286 -5.801 -12.647 1.00 78.06 85 LYS A O 1
ATOM 698 N N . GLU A 1 86 ? 9.778 -4.181 -13.112 1.00 76.38 86 GLU A N 1
ATOM 699 C CA . GLU A 1 86 ? 10.130 -3.845 -11.733 1.00 76.38 86 GLU A CA 1
ATOM 700 C C . GLU A 1 86 ? 8.911 -3.309 -10.975 1.00 76.38 86 GLU A C 1
ATOM 702 O O . GLU A 1 86 ? 8.563 -3.853 -9.926 1.00 76.38 86 GLU A O 1
ATOM 707 N N . ILE A 1 87 ? 8.179 -2.353 -11.561 1.00 74.31 87 ILE A N 1
ATOM 708 C CA . ILE A 1 87 ? 6.951 -1.796 -10.967 1.00 74.31 87 ILE A CA 1
ATOM 709 C C . ILE A 1 87 ? 5.901 -2.894 -10.725 1.00 74.31 87 ILE A C 1
ATOM 711 O O . ILE A 1 87 ? 5.331 -2.989 -9.638 1.00 74.31 87 ILE A O 1
ATOM 715 N N . LYS A 1 88 ? 5.668 -3.793 -11.695 1.00 79.69 88 LYS A N 1
ATOM 716 C CA . LYS A 1 88 ? 4.738 -4.930 -11.527 1.00 79.69 88 LYS A CA 1
ATOM 717 C C . LYS A 1 88 ? 5.153 -5.866 -10.389 1.00 79.69 88 LYS A C 1
ATOM 719 O O . LYS A 1 88 ? 4.290 -6.448 -9.729 1.00 79.69 88 LYS A O 1
ATOM 724 N N . LYS A 1 89 ? 6.456 -6.059 -10.171 1.00 81.81 89 LYS A N 1
ATOM 725 C CA . LYS A 1 89 ? 6.971 -6.896 -9.079 1.00 81.81 89 LYS A CA 1
ATOM 726 C C . LYS A 1 89 ? 6.720 -6.246 -7.720 1.00 81.81 89 LYS A C 1
ATOM 728 O O . LYS A 1 89 ? 6.310 -6.948 -6.796 1.00 81.81 89 LYS A O 1
ATOM 733 N N . GLU A 1 90 ? 6.928 -4.936 -7.609 1.00 81.62 90 GLU A N 1
ATOM 734 C CA . GLU A 1 90 ? 6.643 -4.182 -6.384 1.00 81.62 90 GLU A CA 1
ATOM 735 C C . GLU A 1 90 ? 5.151 -4.200 -6.038 1.00 81.62 90 GLU A C 1
ATOM 737 O O . GLU A 1 90 ? 4.800 -4.530 -4.904 1.00 81.62 90 GLU A O 1
ATOM 742 N N . ILE A 1 91 ? 4.273 -3.969 -7.023 1.00 83.56 91 ILE A N 1
ATOM 743 C CA . ILE A 1 91 ? 2.811 -4.027 -6.841 1.00 83.56 91 ILE A CA 1
ATOM 744 C C . ILE A 1 91 ? 2.378 -5.390 -6.285 1.00 83.56 91 ILE A C 1
ATOM 746 O O . ILE A 1 91 ? 1.709 -5.442 -5.255 1.00 83.56 91 ILE A O 1
ATOM 750 N N . LYS A 1 92 ? 2.849 -6.502 -6.868 1.00 86.12 92 LYS A N 1
ATOM 751 C CA . LYS A 1 92 ? 2.554 -7.856 -6.353 1.00 86.12 92 LYS A CA 1
ATOM 752 C C . LYS A 1 92 ? 3.035 -8.074 -4.917 1.00 86.12 92 LYS A C 1
ATOM 754 O O . LYS A 1 92 ? 2.456 -8.870 -4.181 1.00 86.12 92 LYS A O 1
ATOM 759 N N . GLY A 1 93 ? 4.133 -7.428 -4.524 1.00 83.69 93 GLY A N 1
ATOM 760 C CA . GLY A 1 93 ? 4.642 -7.481 -3.156 1.00 83.69 93 GLY A CA 1
ATOM 761 C C . GLY A 1 93 ? 3.732 -6.755 -2.164 1.00 83.69 93 GLY A C 1
ATOM 762 O O . GLY A 1 93 ? 3.532 -7.247 -1.055 1.00 83.69 93 GLY A O 1
ATOM 763 N N . ILE A 1 94 ? 3.169 -5.615 -2.569 1.00 73.25 94 ILE A N 1
ATOM 764 C CA . ILE A 1 94 ? 2.203 -4.848 -1.774 1.00 73.25 94 ILE A CA 1
ATOM 765 C C . ILE A 1 94 ? 0.887 -5.622 -1.642 1.00 73.25 94 ILE A C 1
ATOM 767 O O . ILE A 1 94 ? 0.417 -5.802 -0.522 1.00 73.25 94 ILE A O 1
ATOM 771 N N . GLU A 1 95 ? 0.346 -6.148 -2.745 1.00 80.69 95 GLU A N 1
ATOM 772 C CA . GLU A 1 95 ? -0.892 -6.947 -2.753 1.00 80.69 95 GLU A CA 1
ATOM 773 C C . GLU A 1 95 ? -0.810 -8.124 -1.771 1.00 80.69 95 GLU A C 1
ATOM 775 O O . GLU A 1 95 ? -1.660 -8.262 -0.898 1.00 80.69 95 GLU A O 1
ATOM 780 N N . ARG 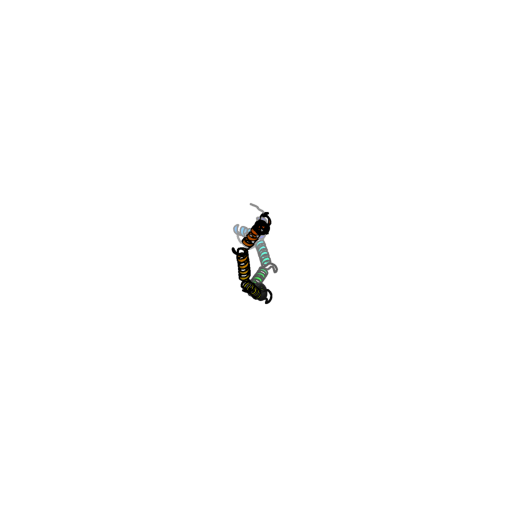A 1 96 ? 0.283 -8.903 -1.805 1.00 80.50 96 ARG A N 1
ATOM 781 C CA . ARG A 1 96 ? 0.483 -10.029 -0.874 1.00 80.50 96 ARG A CA 1
ATOM 782 C C . ARG A 1 96 ? 0.478 -9.631 0.599 1.00 80.50 96 ARG A C 1
ATOM 784 O O . ARG A 1 96 ? 0.057 -10.430 1.422 1.00 80.50 96 ARG A O 1
ATOM 791 N N . LYS A 1 97 ? 0.994 -8.448 0.945 1.00 76.31 97 LYS A N 1
ATOM 792 C CA . LYS A 1 97 ? 0.995 -7.969 2.336 1.00 76.31 97 LYS A CA 1
ATOM 793 C C . LYS A 1 97 ? -0.402 -7.549 2.785 1.00 76.31 97 LYS A C 1
ATOM 795 O O . LYS A 1 97 ? -0.748 -7.751 3.940 1.00 76.31 97 LYS A O 1
ATOM 800 N N . LEU A 1 98 ? -1.186 -6.952 1.888 1.00 72.44 98 LEU A N 1
ATOM 801 C CA . LEU A 1 98 ? -2.555 -6.532 2.186 1.00 72.44 98 LEU A CA 1
ATOM 802 C C . LEU A 1 98 ? -3.508 -7.727 2.316 1.00 72.44 98 LEU A C 1
ATOM 804 O O . LEU A 1 98 ? -4.393 -7.689 3.172 1.00 72.44 98 LEU A O 1
ATOM 808 N N . ASP A 1 99 ? -3.276 -8.771 1.517 1.00 77.50 99 ASP A N 1
ATOM 809 C CA . ASP A 1 99 ? -4.072 -10.003 1.472 1.00 77.50 99 ASP A CA 1
ATOM 810 C C . ASP A 1 99 ? -3.593 -11.093 2.446 1.00 77.50 99 ASP A C 1
ATOM 812 O O . ASP A 1 99 ? -4.144 -12.192 2.457 1.00 77.50 99 ASP A O 1
ATOM 816 N N . ASP A 1 100 ? -2.562 -10.834 3.254 1.00 84.88 100 ASP A N 1
ATOM 817 C CA . ASP A 1 100 ? -2.063 -11.819 4.211 1.00 84.88 100 ASP A CA 1
ATOM 818 C C . ASP A 1 100 ? -3.149 -12.174 5.244 1.00 84.88 100 ASP A C 1
ATOM 820 O O . ASP A 1 100 ? -3.660 -11.313 5.957 1.00 84.88 100 ASP A O 1
ATOM 824 N N . ASP A 1 101 ? -3.489 -13.458 5.357 1.00 77.19 101 ASP A N 1
ATOM 825 C CA . ASP A 1 101 ? -4.583 -13.921 6.223 1.00 77.19 101 ASP A CA 1
ATOM 826 C C . ASP A 1 101 ? -4.288 -13.786 7.730 1.00 77.19 101 ASP A C 1
ATOM 828 O O . ASP A 1 101 ? -5.178 -14.019 8.544 1.00 77.19 101 ASP A O 1
ATOM 832 N N . LYS A 1 102 ? -3.052 -13.452 8.125 1.00 73.81 102 LYS A N 1
ATOM 833 C CA . LYS A 1 102 ? -2.657 -13.302 9.537 1.00 73.81 102 LYS A CA 1
ATOM 834 C C . LYS A 1 102 ? -2.425 -11.855 9.951 1.00 73.81 102 LYS A C 1
ATOM 836 O O . LYS A 1 102 ? -2.528 -11.541 11.128 1.00 73.81 102 LYS A O 1
ATOM 841 N N . THR A 1 103 ? -2.017 -11.005 9.016 1.00 71.50 103 THR A N 1
ATOM 842 C CA . THR A 1 103 ? -1.534 -9.641 9.291 1.00 71.50 103 THR A CA 1
ATOM 843 C C . THR A 1 103 ? -2.065 -8.596 8.310 1.00 71.50 103 THR A C 1
ATOM 845 O O . THR A 1 103 ? -1.816 -7.403 8.481 1.00 71.50 103 THR A O 1
ATOM 848 N N . GLY A 1 104 ? -2.792 -9.026 7.281 1.00 77.00 104 GLY A N 1
ATOM 849 C CA . GLY A 1 104 ? -3.403 -8.165 6.282 1.00 77.00 104 GLY A CA 1
ATOM 850 C C . GLY A 1 104 ? -4.643 -7.433 6.795 1.00 77.00 104 GLY A C 1
ATOM 851 O O . GLY A 1 104 ? -5.099 -7.594 7.931 1.00 77.00 104 GLY A O 1
ATOM 852 N N . LEU A 1 105 ? -5.236 -6.618 5.921 1.00 77.19 105 LEU A N 1
ATOM 853 C CA . LEU A 1 105 ? -6.343 -5.721 6.282 1.00 77.19 105 LEU A CA 1
ATOM 854 C C . LEU A 1 105 ? -7.584 -6.461 6.791 1.00 77.19 105 LEU A C 1
ATOM 856 O O . LEU A 1 105 ? -8.339 -5.929 7.607 1.00 77.19 105 LEU A O 1
ATOM 860 N N . LYS A 1 106 ? -7.812 -7.681 6.298 1.00 77.12 106 LYS A N 1
ATOM 861 C CA . LYS A 1 106 ? -8.948 -8.511 6.700 1.00 77.12 106 LYS A CA 1
ATOM 862 C C . LYS A 1 106 ? -8.857 -8.927 8.169 1.00 77.12 106 LYS A C 1
ATOM 864 O O . LYS A 1 106 ? -9.872 -8.845 8.859 1.00 77.12 106 LYS A O 1
ATOM 869 N N . GLU A 1 107 ? -7.673 -9.319 8.640 1.00 80.00 107 GLU A N 1
ATOM 870 C CA . GLU A 1 107 ? -7.487 -9.731 10.036 1.00 80.00 107 GLU A CA 1
ATOM 871 C C . GLU A 1 107 ? -7.554 -8.522 10.974 1.00 80.00 107 GLU A C 1
ATOM 873 O O . GLU A 1 107 ? -8.313 -8.549 11.937 1.00 80.00 107 GLU A O 1
ATOM 878 N N . ILE A 1 108 ? -6.920 -7.397 10.611 1.00 74.06 108 ILE A N 1
ATOM 879 C CA . ILE A 1 108 ? -7.038 -6.135 11.369 1.00 74.06 108 ILE A CA 1
ATOM 880 C C . ILE A 1 108 ? -8.511 -5.724 11.530 1.00 74.06 108 ILE A C 1
ATOM 882 O O . ILE A 1 108 ? -8.948 -5.321 12.607 1.00 74.06 108 ILE A O 1
ATOM 886 N N . LYS A 1 109 ? -9.314 -5.841 10.464 1.00 81.62 109 LYS A N 1
ATOM 887 C CA . LYS A 1 109 ? -10.746 -5.520 10.520 1.00 81.62 109 LYS A CA 1
ATOM 888 C C . LYS A 1 109 ? -11.512 -6.443 11.472 1.00 81.62 109 LYS A C 1
ATOM 890 O O . LYS A 1 109 ? -12.429 -5.978 12.145 1.00 81.62 109 LYS A O 1
ATOM 895 N N . LYS A 1 110 ? -11.160 -7.727 11.519 1.00 83.19 110 LYS A N 1
ATOM 896 C CA . LYS A 1 110 ? -11.782 -8.709 12.410 1.00 83.19 110 LYS A CA 1
ATOM 897 C C . LYS A 1 110 ? -11.439 -8.427 13.875 1.00 83.19 110 LYS A C 1
ATOM 899 O O . LYS A 1 110 ? -12.350 -8.378 14.694 1.00 83.19 110 LYS A O 1
ATOM 904 N N . GLU A 1 111 ? -10.175 -8.138 14.184 1.00 86.69 111 GLU A N 1
ATOM 905 C CA . GLU A 1 111 ? -9.749 -7.751 15.537 1.00 86.69 111 GLU A CA 1
ATOM 906 C C . GLU A 1 111 ? -10.487 -6.497 16.034 1.00 86.69 111 GLU A C 1
ATOM 908 O O . GLU A 1 111 ? -10.977 -6.464 17.163 1.00 86.69 111 GLU A O 1
ATOM 913 N N . ILE A 1 112 ? -10.646 -5.479 15.176 1.00 85.81 112 ILE A N 1
ATOM 914 C CA . ILE A 1 112 ? -11.426 -4.275 15.509 1.00 85.81 112 ILE A CA 1
ATOM 915 C C . ILE A 1 112 ? -12.877 -4.637 15.851 1.00 85.81 112 ILE A C 1
ATOM 917 O O . ILE A 1 112 ? -13.399 -4.161 16.857 1.00 85.81 112 ILE A O 1
ATOM 921 N N . GLN A 1 113 ? -13.522 -5.500 15.059 1.00 90.62 113 GLN A N 1
ATOM 922 C CA . GLN A 1 113 ? -14.899 -5.933 15.320 1.00 90.62 113 GLN A CA 1
ATOM 923 C C . GLN A 1 113 ? -15.035 -6.693 16.646 1.00 90.62 113 GLN A C 1
ATOM 925 O O . GLN A 1 113 ? -16.020 -6.506 17.363 1.00 90.62 113 GLN A O 1
ATOM 930 N N . GLU A 1 114 ? -14.055 -7.527 16.998 1.00 89.56 114 GLU A N 1
ATOM 931 C CA . GLU A 1 114 ? -14.029 -8.240 18.279 1.00 89.56 114 GLU A CA 1
ATOM 932 C C . GLU A 1 114 ? -13.888 -7.268 19.463 1.00 89.56 114 GLU A C 1
ATOM 934 O O . GLU A 1 114 ? -14.616 -7.384 20.453 1.00 89.56 114 GLU A O 1
ATOM 939 N N . ILE A 1 115 ? -13.021 -6.256 19.344 1.00 82.06 115 ILE A N 1
ATOM 940 C CA . ILE A 1 115 ? -12.867 -5.196 20.353 1.00 82.06 115 ILE A CA 1
ATOM 941 C C . ILE A 1 115 ? -14.162 -4.388 20.503 1.00 82.06 115 ILE A C 1
ATOM 943 O O . ILE A 1 115 ? -14.626 -4.167 21.625 1.00 82.06 115 ILE A O 1
ATOM 947 N N . GLU A 1 116 ? -14.772 -3.963 19.395 1.00 88.12 116 GLU A N 1
ATOM 948 C CA . GLU A 1 116 ? -16.042 -3.226 19.403 1.00 88.12 116 GLU A CA 1
ATOM 949 C C . GLU A 1 116 ? -17.161 -4.035 20.070 1.00 88.12 116 GLU A C 1
ATOM 951 O O . GLU A 1 116 ? -17.915 -3.497 20.888 1.00 88.12 116 GLU A O 1
ATOM 956 N N . TYR A 1 117 ? -17.240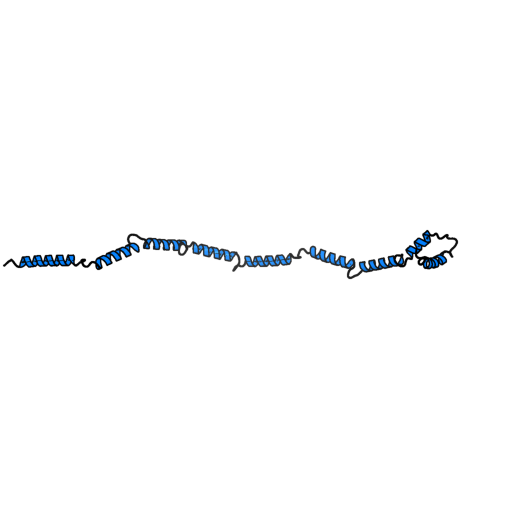 -5.337 19.776 1.00 86.50 117 TYR A N 1
ATOM 957 C CA . TYR A 1 117 ? -18.194 -6.241 20.410 1.00 86.50 117 TYR A CA 1
ATOM 958 C C . TYR A 1 117 ? -17.980 -6.324 21.925 1.00 86.50 117 TYR A C 1
ATOM 960 O O . TYR A 1 117 ? -18.937 -6.172 22.685 1.00 86.50 117 TYR A O 1
ATOM 968 N N . MET A 1 118 ? -16.736 -6.508 22.384 1.00 82.56 118 MET A N 1
ATOM 969 C CA . MET A 1 118 ? -16.426 -6.568 23.818 1.00 82.56 118 MET A CA 1
ATOM 970 C C . MET A 1 118 ? -16.792 -5.267 24.541 1.00 82.56 118 MET A C 1
ATOM 972 O O . MET A 1 118 ? -17.440 -5.305 25.586 1.00 82.56 118 MET A O 1
ATOM 976 N N . LEU A 1 119 ? -16.450 -4.110 23.967 1.00 82.12 119 LEU A N 1
ATOM 977 C CA . LEU A 1 119 ? -16.778 -2.800 24.542 1.00 82.12 119 LEU A CA 1
ATOM 978 C C . LEU A 1 119 ? -18.290 -2.536 24.603 1.00 82.12 119 LEU A C 1
ATOM 980 O O . LEU A 1 119 ? -18.762 -1.846 25.513 1.00 82.12 119 LEU A O 1
ATOM 984 N N . GLY A 1 120 ? -19.043 -3.073 23.639 1.00 80.44 120 GLY A N 1
ATOM 985 C CA . GLY A 1 120 ? -20.499 -2.970 23.558 1.00 80.44 120 GLY A CA 1
ATOM 986 C C . GLY A 1 120 ? -21.273 -4.051 24.318 1.00 80.44 120 GLY A C 1
ATOM 987 O O . GLY A 1 120 ? -22.495 -3.924 24.433 1.00 80.44 120 GLY A O 1
ATOM 988 N N . SER A 1 121 ? -20.597 -5.091 24.819 1.00 86.44 121 SER A N 1
ATOM 989 C CA . SER A 1 121 ? -21.225 -6.224 25.502 1.00 86.44 121 SER A CA 1
ATOM 990 C C . SER A 1 121 ? -22.041 -5.775 26.715 1.00 86.44 121 SER A C 1
ATOM 992 O O . SER A 1 121 ? -21.667 -4.852 27.438 1.00 86.44 121 SER A O 1
ATOM 994 N N . LYS A 1 122 ? -23.170 -6.446 26.952 1.00 78.81 122 LYS A N 1
ATOM 995 C CA . LYS A 1 122 ? -24.015 -6.194 28.126 1.00 78.81 122 LYS A CA 1
ATOM 996 C C . LYS A 1 122 ? -23.477 -6.834 29.399 1.00 78.81 122 LYS A C 1
ATOM 998 O O . LYS A 1 122 ? -23.859 -6.395 30.469 1.00 78.81 122 LYS A O 1
ATOM 1003 N N . ASP A 1 123 ? -22.607 -7.831 29.275 1.00 74.38 123 ASP A N 1
ATOM 1004 C CA . ASP A 1 123 ? -22.125 -8.580 30.436 1.00 74.38 123 ASP A CA 1
ATOM 1005 C C . ASP A 1 123 ? -20.872 -7.933 31.041 1.00 74.38 123 ASP A C 1
ATOM 1007 O O . ASP A 1 123 ? -20.691 -7.949 32.252 1.00 74.38 123 ASP A O 1
ATOM 1011 N N . TYR A 1 124 ? -20.012 -7.337 30.203 1.00 70.69 124 TYR A N 1
ATOM 1012 C CA . TYR A 1 124 ? -18.721 -6.766 30.628 1.00 70.69 124 TYR A CA 1
ATOM 1013 C C . TYR A 1 124 ? -18.320 -5.490 29.871 1.00 70.69 124 TYR A C 1
ATOM 1015 O O . TYR A 1 124 ? -17.188 -5.020 29.991 1.00 70.69 124 TYR A O 1
ATOM 1023 N N . GLY A 1 125 ? -19.210 -4.928 29.052 1.00 84.94 125 GLY A N 1
ATOM 1024 C CA . GLY A 1 125 ? -18.908 -3.710 28.309 1.00 84.94 125 GLY A CA 1
ATOM 1025 C C . GLY A 1 125 ? -18.868 -2.484 29.215 1.00 84.94 125 GLY A C 1
ATOM 1026 O O . GLY A 1 125 ? -19.448 -2.446 30.303 1.00 84.94 125 GLY A O 1
ATOM 1027 N N . LEU A 1 126 ? -18.236 -1.418 28.723 1.00 82.06 126 LEU A N 1
ATOM 1028 C CA . LEU A 1 126 ? -18.055 -0.170 29.471 1.00 82.06 126 LEU A CA 1
ATOM 1029 C C . LEU A 1 126 ? -19.391 0.431 29.947 1.00 82.06 126 LEU A C 1
ATOM 1031 O O . LEU A 1 126 ? -19.448 1.105 30.974 1.00 82.06 126 LEU A O 1
ATOM 1035 N N . LYS A 1 127 ? -20.476 0.182 29.202 1.00 83.62 127 LYS A N 1
ATOM 1036 C CA . LYS A 1 127 ? -21.831 0.610 29.571 1.00 83.62 127 LYS A CA 1
ATOM 1037 C C . LYS A 1 127 ? -22.339 -0.073 30.838 1.00 83.62 127 LYS A C 1
ATOM 1039 O O . LYS A 1 127 ? -22.903 0.628 31.674 1.00 83.62 127 LYS A O 1
ATOM 1044 N N . GLU A 1 128 ? -22.149 -1.385 30.975 1.00 85.69 128 GLU A N 1
ATOM 1045 C CA . GLU A 1 128 ? -22.632 -2.108 32.156 1.00 85.69 128 GLU A CA 1
ATOM 1046 C C . GLU A 1 128 ? -21.774 -1.768 33.371 1.00 85.69 128 GLU A C 1
ATOM 1048 O O . GLU A 1 128 ? -22.323 -1.384 34.396 1.00 85.69 128 GLU A O 1
ATOM 1053 N N . ILE A 1 129 ? -20.444 -1.716 33.214 1.00 82.31 129 ILE A N 1
ATOM 1054 C CA . ILE A 1 129 ? -19.537 -1.253 34.279 1.00 82.31 129 ILE A CA 1
ATOM 1055 C C . ILE A 1 129 ? -19.950 0.142 34.771 1.00 82.31 129 ILE A C 1
ATOM 1057 O O . ILE A 1 129 ? -20.057 0.381 35.970 1.00 82.31 129 ILE A O 1
ATOM 1061 N N . LYS A 1 130 ? -20.243 1.078 33.858 1.00 88.88 130 LYS A N 1
ATOM 1062 C CA . LYS A 1 130 ? -20.688 2.428 34.233 1.00 88.88 130 LYS A CA 1
ATOM 1063 C C . LYS A 1 130 ? -22.028 2.426 34.977 1.00 88.88 130 LYS A C 1
ATOM 1065 O O . LYS A 1 130 ? -22.242 3.277 35.837 1.00 88.88 130 LYS A O 1
ATOM 1070 N N . LYS A 1 131 ? -22.933 1.509 34.634 1.00 90.31 131 LYS A N 1
ATOM 1071 C CA . LYS A 1 131 ? -24.220 1.349 35.315 1.00 90.31 131 LYS A CA 1
ATOM 1072 C C . LYS A 1 131 ? -24.034 0.759 36.714 1.00 90.31 131 LYS A C 1
ATOM 1074 O O . LYS A 1 131 ? -24.557 1.334 37.657 1.00 90.31 131 LYS A O 1
ATOM 1079 N N . GLU A 1 132 ? -23.234 -0.294 36.862 1.00 90.00 132 GLU A N 1
ATOM 1080 C CA . GLU A 1 132 ? -22.915 -0.882 38.169 1.00 90.00 132 GLU A CA 1
ATOM 1081 C C . GLU A 1 132 ? -22.243 0.127 39.107 1.00 90.00 132 GLU A C 1
ATOM 1083 O O . GLU A 1 132 ? -22.620 0.230 40.273 1.00 90.00 132 GLU A O 1
ATOM 1088 N N . VAL A 1 133 ? -21.291 0.919 38.597 1.00 91.94 133 VAL A N 1
ATOM 1089 C CA . VAL A 1 133 ? -20.656 2.004 39.366 1.00 91.94 133 VAL A CA 1
ATOM 1090 C C . VAL A 1 133 ? -21.703 2.999 39.857 1.00 91.94 133 VAL A C 1
ATOM 1092 O O . VAL A 1 133 ? -21.715 3.327 41.041 1.00 91.94 133 VAL A O 1
ATOM 1095 N N . LYS A 1 134 ? -22.620 3.423 38.983 1.00 94.69 134 LYS A N 1
ATOM 1096 C CA . LYS A 1 134 ? -23.697 4.339 39.362 1.00 94.69 134 LYS A CA 1
ATOM 1097 C C . LYS A 1 134 ? -24.628 3.727 40.416 1.00 94.69 134 LYS A C 1
ATOM 1099 O O . LYS A 1 134 ? -24.973 4.399 41.379 1.00 94.69 134 LYS A O 1
ATOM 1104 N N . ASP A 1 135 ? -24.990 2.454 40.276 1.00 94.19 135 ASP A N 1
ATOM 1105 C CA . ASP A 1 135 ? -25.837 1.755 41.250 1.00 94.19 135 ASP A CA 1
ATOM 1106 C C . ASP A 1 135 ? -25.151 1.645 42.629 1.00 94.19 135 ASP A C 1
ATOM 1108 O O . ASP A 1 135 ? -25.818 1.680 43.667 1.00 94.19 135 ASP A O 1
ATOM 1112 N N . ILE A 1 136 ? -23.819 1.514 42.665 1.00 91.44 136 ILE A N 1
ATOM 1113 C CA . ILE A 1 136 ? -23.027 1.560 43.904 1.00 91.44 136 ILE A CA 1
ATOM 1114 C C . ILE A 1 136 ? -23.018 2.977 44.486 1.00 91.44 136 ILE A C 1
ATOM 1116 O O . ILE A 1 136 ? -23.278 3.131 45.679 1.00 91.44 136 ILE A O 1
ATOM 1120 N N . GLU A 1 137 ? -22.747 4.000 43.671 1.00 94.25 137 GLU A N 1
ATOM 1121 C CA . GLU A 1 137 ? -22.776 5.410 44.090 1.00 94.25 137 GLU A CA 1
ATOM 1122 C C . GLU A 1 137 ? -24.138 5.772 44.707 1.00 94.25 137 GLU A C 1
ATOM 1124 O O . GLU A 1 137 ? -24.188 6.255 45.839 1.00 94.25 137 GLU A O 1
ATOM 1129 N N . ASP A 1 138 ? -25.240 5.420 44.038 1.00 93.94 138 ASP A N 1
ATOM 1130 C CA . ASP A 1 138 ? -26.608 5.679 44.502 1.00 93.94 138 ASP A CA 1
ATOM 1131 C C . ASP A 1 138 ? -26.914 4.974 45.844 1.00 93.94 138 ASP A C 1
ATOM 1133 O O . ASP A 1 138 ? -27.607 5.529 46.702 1.00 93.94 138 ASP A O 1
ATOM 1137 N N . LYS A 1 139 ? -26.377 3.764 46.076 1.00 92.44 139 LYS A N 1
ATOM 1138 C CA . LYS A 1 139 ? -26.503 3.061 47.370 1.00 92.44 139 LYS A CA 1
ATOM 1139 C C . LYS A 1 139 ? -25.701 3.735 48.479 1.00 92.44 139 LYS A C 1
ATOM 1141 O O . LYS A 1 139 ? -26.188 3.826 49.605 1.00 92.44 139 LYS A O 1
ATOM 1146 N N . LEU A 1 140 ? -24.484 4.192 48.187 1.00 89.38 140 LEU A N 1
ATOM 1147 C CA . LEU A 1 140 ? -23.631 4.867 49.168 1.00 89.38 140 LEU A CA 1
ATOM 1148 C C . LEU A 1 140 ? -24.193 6.238 49.572 1.00 89.38 140 LEU A C 1
ATOM 1150 O O . LEU A 1 140 ? -24.054 6.625 50.737 1.00 89.38 140 LEU A O 1
ATOM 1154 N N . ASP A 1 141 ? -24.863 6.923 48.643 1.00 92.00 141 ASP A N 1
ATOM 1155 C CA . ASP A 1 141 ? -25.510 8.225 48.846 1.00 92.00 141 ASP A CA 1
ATOM 1156 C C . ASP A 1 141 ? -26.975 8.143 49.311 1.00 92.00 141 ASP A C 1
ATOM 1158 O O . ASP A 1 141 ? -27.623 9.179 49.509 1.00 92.00 141 ASP A O 1
ATOM 1162 N N . ASN A 1 142 ? -27.508 6.935 49.527 1.00 92.38 142 ASN A N 1
ATOM 1163 C CA . ASN A 1 142 ? -28.876 6.749 49.994 1.00 92.38 142 ASN A CA 1
ATOM 1164 C C . ASN A 1 142 ? -29.124 7.509 51.316 1.00 92.38 142 ASN A C 1
ATOM 1166 O O . ASN A 1 142 ? -28.324 7.456 52.250 1.00 92.38 142 ASN A O 1
ATOM 1170 N N . LYS A 1 143 ? -30.242 8.234 51.403 1.00 89.12 143 LYS A N 1
ATOM 1171 C CA . LYS A 1 143 ? -30.552 9.091 52.559 1.00 89.12 143 LYS A CA 1
ATOM 1172 C C . LYS A 1 143 ? -31.034 8.326 53.790 1.00 89.12 143 LYS A C 1
ATOM 1174 O O . LYS A 1 143 ? -30.935 8.867 54.882 1.00 89.12 143 LYS A O 1
ATOM 1179 N N . ASP A 1 144 ? -31.530 7.110 53.603 1.00 85.25 144 ASP A N 1
ATOM 1180 C CA . ASP A 1 144 ? -32.120 6.297 54.663 1.00 85.25 144 ASP A CA 1
ATOM 1181 C C . ASP A 1 144 ? -31.107 5.299 55.246 1.00 85.25 144 ASP A C 1
ATOM 1183 O O . ASP A 1 144 ? -31.196 4.949 56.414 1.00 85.25 144 ASP A O 1
ATOM 1187 N N . PHE A 1 145 ? -30.142 4.828 54.445 1.00 78.31 145 PHE A N 1
ATOM 1188 C CA . PHE A 1 145 ? -29.159 3.815 54.873 1.00 78.31 145 PHE A CA 1
ATOM 1189 C C . PHE A 1 145 ? -27.759 3.977 54.256 1.00 78.31 145 PHE A C 1
ATOM 1191 O O . PHE A 1 145 ? -26.918 3.082 54.359 1.00 78.31 145 PHE A O 1
ATOM 1198 N N . GLY A 1 146 ? -27.483 5.093 53.582 1.00 88.38 146 GLY A N 1
ATOM 1199 C CA . GLY A 1 146 ? -26.168 5.367 53.007 1.00 88.38 146 GLY A CA 1
ATOM 1200 C C . GLY A 1 146 ? -25.125 5.727 54.065 1.00 88.38 146 GLY A C 1
ATOM 1201 O O . GLY A 1 146 ? -25.411 5.900 55.252 1.00 88.38 146 GLY A O 1
ATOM 1202 N N . LEU A 1 147 ? -23.880 5.912 53.621 1.00 89.19 147 LEU A N 1
ATOM 1203 C CA . LEU A 1 147 ? -22.732 6.182 54.498 1.00 89.19 147 LEU A CA 1
ATOM 1204 C C . LEU A 1 147 ? -22.942 7.394 55.415 1.00 89.19 147 LEU A C 1
ATOM 1206 O O . LEU A 1 147 ? -22.438 7.416 56.538 1.00 89.19 147 LEU A O 1
ATOM 1210 N N . LYS A 1 148 ? -23.648 8.424 54.933 1.00 90.25 148 LYS A N 1
ATOM 1211 C CA . LYS A 1 148 ? -23.951 9.623 55.726 1.00 90.25 148 LYS A CA 1
ATOM 1212 C C . LYS A 1 148 ? -24.910 9.323 56.874 1.00 90.25 148 LYS A C 1
ATOM 1214 O O . LYS A 1 148 ? -24.670 9.835 57.965 1.00 90.25 148 LYS A O 1
ATOM 1219 N N . GLU A 1 149 ? -25.937 8.508 56.637 1.00 90.19 149 GLU A N 1
ATOM 1220 C CA . GLU A 1 149 ? -26.922 8.172 57.667 1.00 90.19 149 GLU A CA 1
ATOM 1221 C C . GLU A 1 149 ? -26.319 7.218 58.698 1.00 90.19 149 GLU A C 1
ATOM 1223 O O . GLU A 1 149 ? -26.377 7.509 59.886 1.00 90.19 149 GLU A O 1
ATOM 1228 N N . ILE A 1 150 ? -25.567 6.198 58.264 1.00 84.69 150 ILE A N 1
ATOM 1229 C CA . ILE A 1 150 ? -24.819 5.315 59.179 1.00 84.69 150 ILE A CA 1
ATOM 1230 C C . ILE A 1 150 ? -23.870 6.131 60.076 1.00 84.69 150 ILE A C 1
ATOM 1232 O O . ILE A 1 150 ? -23.818 5.937 61.288 1.00 84.69 150 ILE A O 1
ATOM 1236 N N . LYS A 1 151 ? -23.138 7.105 59.512 1.00 90.44 151 LYS A N 1
ATOM 1237 C CA . LYS A 1 151 ? -22.274 8.010 60.297 1.00 90.44 151 LYS A CA 1
ATOM 1238 C C . LYS A 1 151 ? -23.044 8.925 61.251 1.00 90.44 151 LYS A C 1
ATOM 1240 O O . LYS A 1 151 ? -22.438 9.473 62.172 1.00 90.44 151 LYS A O 1
ATOM 1245 N N . LYS A 1 152 ? -24.318 9.207 60.991 1.00 91.75 152 LYS A N 1
ATOM 1246 C CA . LYS A 1 152 ? -25.167 9.995 61.886 1.00 91.75 152 LYS A CA 1
ATOM 1247 C C . LYS A 1 152 ? -25.686 9.118 63.022 1.00 91.75 152 LYS A C 1
ATOM 1249 O O . LYS A 1 152 ? -25.497 9.494 64.167 1.00 91.75 152 LYS A O 1
ATOM 1254 N N . GLU A 1 153 ? -26.193 7.925 62.721 1.00 87.81 153 GLU A N 1
ATOM 1255 C CA . GLU A 1 153 ? -26.622 6.961 63.741 1.00 87.81 153 GLU A CA 1
ATOM 1256 C C . GLU A 1 153 ? -25.494 6.596 64.713 1.00 87.81 153 GLU A C 1
ATOM 1258 O O . GLU A 1 153 ? -25.715 6.566 65.921 1.00 87.81 153 GLU A O 1
ATOM 1263 N N . ILE A 1 154 ? -24.271 6.375 64.211 1.00 88.38 154 ILE A N 1
ATOM 1264 C CA . ILE A 1 154 ? -23.099 6.129 65.067 1.00 88.38 154 ILE A CA 1
ATOM 1265 C C . ILE A 1 154 ? -22.870 7.304 66.023 1.00 88.38 154 ILE A C 1
ATOM 1267 O O . ILE A 1 154 ? -22.717 7.076 67.218 1.00 88.38 154 ILE A O 1
ATOM 1271 N N . ARG A 1 155 ? -22.912 8.549 65.527 1.00 91.12 155 ARG A N 1
ATOM 1272 C CA . ARG A 1 155 ? -22.762 9.742 66.375 1.00 91.12 155 ARG A CA 1
ATOM 1273 C C . ARG A 1 155 ? -23.871 9.845 67.421 1.00 91.12 155 ARG A C 1
ATOM 1275 O O . ARG A 1 155 ? -23.579 10.104 68.581 1.00 91.12 155 ARG A O 1
ATOM 1282 N N . ASP A 1 156 ? -25.118 9.575 67.041 1.00 88.19 156 ASP A N 1
ATOM 1283 C CA . ASP A 1 156 ? -26.254 9.594 67.968 1.00 88.19 156 ASP A CA 1
ATOM 1284 C C . ASP A 1 156 ? -26.116 8.514 69.066 1.00 88.19 156 ASP A C 1
ATOM 1286 O O . ASP A 1 156 ? -26.549 8.712 70.205 1.00 88.19 156 ASP A O 1
ATOM 1290 N N . ILE A 1 157 ? -25.526 7.355 68.745 1.00 81.25 157 ILE A N 1
ATOM 1291 C CA . ILE A 1 157 ? -25.210 6.295 69.716 1.00 81.25 157 ILE A CA 1
ATOM 1292 C C . ILE A 1 157 ? -24.059 6.719 70.632 1.00 81.25 157 ILE A C 1
ATOM 1294 O O . ILE A 1 157 ? -24.178 6.566 71.848 1.00 81.25 157 ILE A O 1
ATOM 1298 N N . GLU A 1 158 ? -22.972 7.253 70.072 1.00 84.56 158 GLU A N 1
ATOM 1299 C CA . GLU A 1 158 ? -21.827 7.769 70.831 1.00 84.56 158 GLU A CA 1
ATOM 1300 C C . GLU A 1 158 ? -22.281 8.837 71.840 1.00 84.56 158 GLU A C 1
ATOM 1302 O O . GLU A 1 158 ? -21.988 8.717 73.028 1.00 84.56 158 GLU A O 1
ATOM 1307 N N . GLU A 1 159 ? -23.114 9.799 71.423 1.00 85.38 159 GLU A N 1
ATOM 1308 C CA . GLU A 1 159 ? -23.673 10.826 72.315 1.00 85.38 159 GLU A CA 1
ATOM 1309 C C . GLU A 1 159 ? -24.520 10.239 73.456 1.00 85.38 159 GLU A C 1
ATOM 1311 O O . GLU A 1 159 ? -24.471 10.723 74.591 1.00 85.38 159 GLU A O 1
ATOM 1316 N N . LYS A 1 160 ? -25.303 9.184 73.190 1.00 83.06 160 LYS A N 1
ATOM 1317 C CA . LYS A 1 160 ? -26.082 8.495 74.235 1.00 83.06 160 LYS A CA 1
ATOM 1318 C C . LYS A 1 160 ? -25.194 7.751 75.225 1.00 83.06 160 LYS A C 1
ATOM 1320 O O . LYS A 1 160 ? -25.523 7.735 76.408 1.00 83.06 160 LYS A O 1
ATOM 1325 N N . LEU A 1 161 ? -24.107 7.136 74.759 1.00 75.38 161 LEU A N 1
ATOM 1326 C CA . LEU A 1 161 ? -23.151 6.428 75.614 1.00 75.38 161 LEU A CA 1
ATOM 1327 C C . LEU A 1 161 ? -22.335 7.395 76.482 1.00 75.38 161 LEU A C 1
ATOM 1329 O O . LEU A 1 161 ? -22.094 7.101 77.652 1.00 75.38 161 LEU A O 1
ATOM 1333 N N . ASP A 1 162 ? -21.976 8.562 75.947 1.00 79.12 162 ASP A N 1
ATOM 1334 C CA . ASP A 1 162 ? -21.261 9.607 76.690 1.00 79.12 162 ASP A CA 1
ATOM 1335 C C . ASP A 1 162 ? -22.164 10.367 77.683 1.00 79.12 162 ASP A C 1
ATOM 1337 O O . ASP A 1 162 ? -21.685 11.048 78.601 1.00 79.12 162 ASP A O 1
ATOM 1341 N N . ASN A 1 163 ? -23.488 10.238 77.551 1.00 80.50 163 ASN A N 1
ATOM 1342 C CA . ASN A 1 163 ? -24.446 10.838 78.470 1.00 80.50 163 ASN A CA 1
ATOM 1343 C C . ASN A 1 163 ? -24.488 10.094 79.817 1.00 80.50 163 ASN A C 1
ATOM 1345 O O . ASN A 1 163 ? -25.152 9.071 79.977 1.00 80.50 163 ASN A O 1
ATOM 1349 N N . LYS A 1 164 ? -23.858 10.694 80.834 1.00 71.31 164 LYS A N 1
ATOM 1350 C CA . LYS A 1 164 ? -23.777 10.180 82.217 1.00 71.31 164 LYS A CA 1
ATOM 1351 C C . LYS A 1 164 ? -25.126 9.938 82.909 1.00 71.31 164 LYS A C 1
ATOM 1353 O O . LYS A 1 164 ? -25.162 9.237 83.918 1.00 71.31 164 LYS A O 1
ATOM 1358 N N . ASP A 1 165 ? -26.210 10.527 82.409 1.00 73.75 165 ASP A N 1
ATOM 1359 C CA . ASP A 1 165 ? -27.552 10.384 82.979 1.00 73.75 165 ASP A CA 1
ATOM 1360 C C . ASP A 1 165 ? -28.411 9.322 82.267 1.00 73.75 165 ASP A C 1
ATOM 1362 O O . ASP A 1 165 ? -29.492 8.985 82.765 1.00 73.75 165 ASP A O 1
ATOM 1366 N N . PHE A 1 166 ? -27.975 8.806 81.111 1.00 72.44 166 PHE A N 1
ATOM 1367 C CA . PHE A 1 166 ? -28.725 7.810 80.343 1.00 72.44 166 PHE A CA 1
ATOM 1368 C C . PHE A 1 166 ? -28.801 6.478 81.113 1.00 72.44 166 PHE A C 1
ATOM 1370 O O . PHE A 1 166 ? -27.801 5.988 81.633 1.00 72.44 166 PHE A O 1
ATOM 1377 N N . GLY A 1 167 ? -30.008 5.923 81.276 1.00 66.56 167 GLY A N 1
ATOM 1378 C CA . GLY A 1 167 ? -30.289 4.732 82.101 1.00 66.56 167 GLY A CA 1
ATOM 1379 C C . GLY A 1 167 ? -30.266 4.973 83.620 1.00 66.56 167 GLY A C 1
ATOM 1380 O O . GLY A 1 167 ? -31.012 4.343 84.366 1.00 66.56 167 GLY A O 1
ATOM 1381 N N . LEU A 1 168 ? -29.478 5.940 84.094 1.00 73.00 168 LEU A N 1
ATOM 1382 C CA . LEU A 1 168 ? -29.352 6.281 85.514 1.00 73.00 168 LEU A CA 1
ATOM 1383 C C . LEU A 1 168 ? -30.600 7.005 86.056 1.00 73.00 168 LEU A C 1
ATOM 1385 O O . LEU A 1 168 ? -30.932 6.865 87.234 1.00 73.00 168 LEU A O 1
ATOM 1389 N N . LYS A 1 169 ? -31.317 7.754 85.204 1.00 74.94 169 LYS A N 1
ATOM 1390 C CA . LYS A 1 169 ? -32.612 8.379 85.543 1.00 74.94 169 LYS A CA 1
ATOM 1391 C C . LYS A 1 169 ? -33.714 7.346 85.787 1.00 74.94 169 LYS A C 1
ATOM 1393 O O . LYS A 1 169 ? -34.377 7.428 86.819 1.00 74.94 169 LYS A O 1
ATOM 1398 N N . GLU A 1 170 ? -33.880 6.376 84.890 1.00 76.88 170 GLU A N 1
ATOM 1399 C CA . GLU A 1 170 ? -34.818 5.259 85.055 1.00 76.88 170 GLU A CA 1
ATOM 1400 C C . GLU A 1 170 ? -34.512 4.449 86.323 1.00 76.88 170 GLU A C 1
ATOM 1402 O O . GLU A 1 170 ? -35.406 4.265 87.146 1.00 76.88 170 GLU A O 1
ATOM 1407 N N . ILE A 1 171 ? -33.245 4.083 86.561 1.00 77.31 171 ILE A N 1
ATOM 1408 C CA . ILE A 1 171 ? -32.838 3.359 87.781 1.00 77.31 171 ILE A CA 1
ATOM 1409 C C . ILE A 1 171 ? -33.155 4.172 89.045 1.00 77.31 171 ILE A C 1
ATOM 1411 O O . ILE A 1 171 ? -33.706 3.639 90.006 1.00 77.31 171 ILE A O 1
ATOM 1415 N N . LYS A 1 172 ? -32.858 5.480 89.062 1.00 83.19 172 LYS A N 1
ATOM 1416 C CA . LYS A 1 172 ? -33.201 6.356 90.199 1.00 83.19 172 LYS A CA 1
ATOM 1417 C C . LYS A 1 172 ? -34.709 6.408 90.456 1.00 83.19 172 LYS A C 1
ATOM 1419 O O . LYS A 1 172 ? -35.123 6.473 91.612 1.00 83.19 172 LYS A O 1
ATOM 1424 N N . LYS A 1 173 ? -35.528 6.396 89.402 1.00 83.44 173 LYS A N 1
ATOM 1425 C CA . LYS A 1 173 ? -36.989 6.376 89.521 1.00 83.44 173 LYS A CA 1
ATOM 1426 C C . LYS A 1 173 ? -37.476 5.051 90.109 1.00 83.44 173 LYS A C 1
ATOM 1428 O O . LYS A 1 173 ? -38.276 5.078 91.037 1.00 83.44 173 LYS A O 1
ATOM 1433 N N . GLU A 1 174 ? -36.959 3.922 89.629 1.00 84.75 174 GLU A N 1
ATOM 1434 C CA . GLU A 1 174 ? -37.292 2.598 90.168 1.00 84.75 174 GLU A CA 1
ATOM 1435 C C . GLU A 1 174 ? -36.889 2.456 91.641 1.00 84.75 174 GLU A C 1
ATOM 1437 O O . GLU A 1 174 ? -37.686 1.983 92.450 1.00 84.75 174 GLU A O 1
ATOM 1442 N N . ILE A 1 175 ? -35.696 2.935 92.017 1.00 87.62 175 ILE A N 1
ATOM 1443 C CA . ILE A 1 175 ? -35.252 2.977 93.419 1.00 87.62 175 ILE A CA 1
ATOM 1444 C C . ILE A 1 175 ? -36.245 3.775 94.266 1.00 87.62 175 ILE A C 1
ATOM 1446 O O . ILE A 1 175 ? -36.703 3.277 95.291 1.00 87.62 175 ILE A O 1
ATOM 1450 N N . LYS A 1 176 ? -36.647 4.967 93.811 1.00 88.19 176 LYS A N 1
ATOM 1451 C CA . LYS A 1 176 ? -37.615 5.807 94.527 1.00 88.19 176 LYS A CA 1
ATOM 1452 C C . LYS A 1 176 ? -38.976 5.121 94.690 1.00 88.19 176 LYS A C 1
ATOM 1454 O O . LYS A 1 176 ? -39.581 5.187 95.754 1.00 88.19 176 LYS A O 1
ATOM 1459 N N . GLU A 1 177 ? -39.453 4.418 93.663 1.00 89.00 177 GLU A N 1
ATOM 1460 C CA . GLU A 1 177 ? -40.699 3.645 93.741 1.00 89.00 177 GLU A CA 1
ATOM 1461 C C . GLU A 1 177 ? -40.605 2.463 94.723 1.00 89.00 177 GLU A C 1
ATOM 1463 O O . GLU A 1 177 ? -41.595 2.121 95.378 1.00 89.00 177 GLU A O 1
ATOM 1468 N N . ILE A 1 178 ? -39.434 1.827 94.838 1.00 87.00 178 ILE A N 1
ATOM 1469 C CA . ILE A 1 178 ? -39.169 0.777 95.832 1.00 87.00 178 ILE A CA 1
ATOM 1470 C C . ILE A 1 178 ? -39.126 1.376 97.243 1.00 87.00 178 ILE A C 1
ATOM 1472 O O . ILE A 1 178 ? -39.780 0.841 98.139 1.00 87.00 178 ILE A O 1
ATOM 1476 N N . GLU A 1 179 ? -38.420 2.492 97.439 1.00 86.62 179 GLU A N 1
ATOM 1477 C CA . GLU A 1 179 ? -38.357 3.224 98.711 1.00 86.62 179 GLU A CA 1
ATOM 1478 C C . GLU A 1 179 ? -39.755 3.650 99.182 1.00 86.62 179 GLU A C 1
ATOM 1480 O O . GLU A 1 179 ? -40.129 3.386 100.323 1.00 86.62 179 GLU A O 1
ATOM 1485 N N . ASP A 1 180 ? -40.580 4.213 98.293 1.00 86.12 180 ASP A N 1
ATOM 1486 C CA . ASP A 1 180 ? -41.962 4.601 98.601 1.00 86.12 180 ASP A CA 1
ATOM 1487 C C . ASP A 1 180 ? -42.828 3.398 99.017 1.00 86.12 180 ASP A C 1
ATOM 1489 O O . ASP A 1 180 ? -43.701 3.513 99.883 1.00 86.12 180 ASP A O 1
ATOM 1493 N N . LYS A 1 181 ? -42.611 2.224 98.408 1.00 83.94 181 LYS A N 1
ATOM 1494 C CA . LYS A 1 181 ? -43.314 0.982 98.776 1.00 83.94 181 LYS A CA 1
ATOM 1495 C C . LYS A 1 181 ? -42.849 0.428 100.120 1.00 83.94 181 LYS A C 1
ATOM 1497 O O . LYS A 1 181 ? -43.683 -0.090 100.862 1.00 83.94 181 LYS A O 1
ATOM 1502 N N . LEU A 1 182 ? -41.555 0.511 100.423 1.00 77.19 182 LEU A N 1
ATOM 1503 C CA . LEU A 1 182 ? -40.999 0.091 101.711 1.00 77.19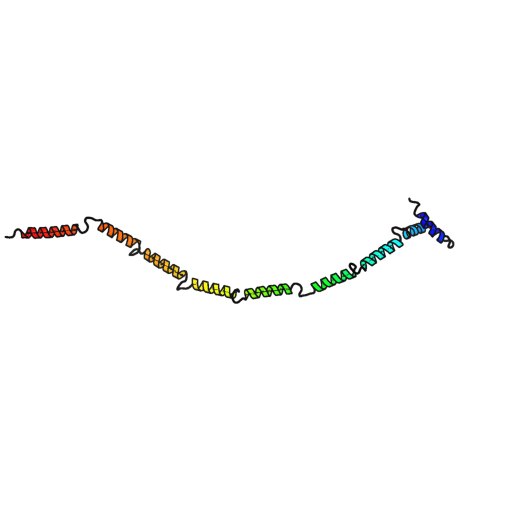 182 LEU A CA 1
ATOM 1504 C C . LEU A 1 182 ? -41.487 1.012 102.836 1.00 77.19 182 LEU A C 1
ATOM 1506 O O . LEU A 1 182 ? -42.067 0.525 103.801 1.00 77.19 182 LEU A O 1
ATOM 1510 N N . ASN A 1 183 ? -41.424 2.331 102.642 1.00 75.44 183 ASN A N 1
ATOM 1511 C CA . ASN A 1 183 ? -41.897 3.318 103.620 1.00 75.44 183 ASN A CA 1
ATOM 1512 C C . ASN A 1 183 ? -43.406 3.210 103.916 1.00 75.44 183 ASN A C 1
ATOM 1514 O O . ASN A 1 183 ? -43.851 3.538 105.013 1.00 75.44 183 ASN A O 1
ATOM 1518 N N . LYS A 1 184 ? -44.217 2.726 102.963 1.00 68.81 184 LYS A N 1
ATOM 1519 C CA . LYS A 1 184 ? -45.646 2.436 103.189 1.00 68.81 184 LYS A CA 1
ATOM 1520 C C . LYS A 1 184 ? -45.899 1.170 104.013 1.00 68.81 184 LYS A C 1
ATOM 1522 O O . LYS A 1 184 ? -46.983 1.044 104.576 1.00 68.81 184 LYS A O 1
ATOM 1527 N N . LYS A 1 185 ? -44.955 0.223 104.062 1.00 61.06 185 LYS A N 1
ATOM 1528 C CA . LYS A 1 185 ? -45.098 -1.024 104.835 1.00 61.06 185 LYS A CA 1
ATOM 1529 C C . LYS A 1 185 ? -44.746 -0.860 106.316 1.00 61.06 185 LYS A C 1
ATOM 1531 O O . LYS A 1 185 ? -45.291 -1.606 107.122 1.00 61.06 185 LYS A O 1
ATOM 1536 N N . ASP A 1 186 ? -43.937 0.134 106.678 1.00 56.38 186 ASP A N 1
ATOM 1537 C CA . ASP A 1 186 ? -43.433 0.319 108.050 1.00 56.38 186 ASP A CA 1
ATOM 1538 C C . ASP A 1 186 ? -44.422 0.988 109.036 1.00 56.38 186 ASP A C 1
ATOM 1540 O O . ASP A 1 186 ? -44.071 1.217 110.189 1.00 56.38 186 ASP A O 1
ATOM 1544 N N . PHE A 1 187 ? -45.679 1.255 108.647 1.00 55.62 187 PHE A N 1
ATOM 1545 C CA . PHE A 1 187 ? -46.697 1.886 109.519 1.00 55.62 187 PHE A CA 1
ATOM 1546 C C . PHE A 1 187 ? -48.002 1.087 109.685 1.00 55.62 187 PHE A C 1
ATOM 1548 O O . PHE A 1 187 ? -49.050 1.657 109.981 1.00 55.62 187 PHE A O 1
ATOM 1555 N N . SER A 1 188 ? -47.966 -0.234 109.507 1.00 56.00 188 SER A N 1
ATOM 1556 C CA . SER A 1 188 ? -49.136 -1.092 109.742 1.00 56.00 188 SER A CA 1
ATOM 1557 C C . SER A 1 188 ? -48.821 -2.235 110.705 1.00 56.00 188 SER A C 1
ATOM 1559 O O . SER A 1 188 ? -48.824 -3.391 110.284 1.00 56.00 188 SER A O 1
ATOM 1561 N N . TRP A 1 189 ? -48.585 -1.914 111.979 1.00 53.31 189 TRP A N 1
ATOM 1562 C CA . TRP A 1 189 ? -48.799 -2.802 113.130 1.00 53.31 189 TRP A CA 1
ATOM 1563 C C . TRP A 1 189 ? -49.323 -1.983 114.309 1.00 53.31 189 TRP A C 1
ATOM 1565 O O . TRP A 1 189 ? -48.752 -0.899 114.560 1.00 53.31 189 TRP A O 1
#

Secondary structure (DSSP, 8-state):
--TTTHHHHHHHHHHHTTSTT----HHHHHHHHHHT-TTTSHHHHHHHHHHHHHHHS-TTTSHHHHHHHHHHHHHHHH-TTTTHHHHHHHHHHHHHHHS-TTTSHHHHHHHHHHHHHHHH-TTTSHHHHHHHHHHHHHHHT-TTTSHHHHHHHHHHHHHHHH-TTTTHHHHHHHHHHHHHHHHHHTT--

pLDDT: mean 79.89, std 12.85, range [37.94, 96.25]

Sequence (189 aa):
MQKWGISSCKKHVDELESVDDAQITTFDLTVLALLLNKKFGLKEIKKEVREIERKLDDDYFGLKEIKKEIKAIEDKLDDKDFGLKEIKKEIKGIERKLDDDKTGLKEIKKEIQEIEYMLGSKDYGLKEIKKEVKDIEDKLDNKDFGLKEIKKEIRDIEEKLDNKDFGLKEIKKEIKEIEDKLNKKDFSW